Protein AF-A0A4V1A2U5-F1 (afdb_monomer)

Solvent-accessible surface area (backbone atoms only — not comparable to full-atom values): 10205 Å² total; per-residue (Å²): 101,11,48,38,92,87,78,68,50,70,38,82,26,90,92,40,77,77,30,42,81,26,77,57,66,66,60,53,52,53,51,52,51,52,50,49,51,51,51,45,55,65,70,66,59,69,78,63,78,64,74,76,70,76,83,83,65,93,71,78,51,75,64,53,51,60,63,21,49,61,32,27,54,52,8,27,56,53,4,24,59,39,7,49,36,68,67,50,29,36,70,52,23,20,54,50,26,39,56,46,44,60,70,71,43,90,66,35,91,38,48,89,71,82,37,60,44,56,51,36,8,17,52,30,2,26,54,27,8,54,60,23,22,46,50,38,21,46,43,63,48,44,47,11,34,75,70,46,42,52,50,49,53,50,33,46,74,72,74,41,66,46,24,68,59,50,66,55,48,77,68,41,95,50,40,71,59,33,58,75,66,69,50,44,70,81,76,78,111

pLDDT: mean 83.29, std 12.86, range [50.56, 96.75]

Radius of gyration: 24.71 Å; Cα contacts (8 Å, |Δi|>4): 234; chains: 1; bounding box: 61×55×60 Å

Organism: NCBI:txid367743

Sequence (189 aa):
MGIDVVTGVARFTYNQSVLYSGIEFLTVAVGLFALGEVFKTILEKDYKQEEISKINRIIPTKEEMKDSAAPIARGSILGFLLGVLPGAGATLSSFFAYSLEKKVNKKRDKLGKGYIAGVAAPESANNAASCGAMIPLLTLGIPGSGTTAILMGALIMYNVQPDPLLFRILQSKNAAADCISGNFRKKYI

Structure (mmCIF, N/CA/C/O backbone):
data_AF-A0A4V1A2U5-F1
#
_entry.id   AF-A0A4V1A2U5-F1
#
loop_
_atom_site.group_PDB
_atom_site.id
_atom_site.type_symbol
_atom_site.label_atom_id
_atom_site.label_alt_id
_atom_site.label_comp_id
_atom_site.label_asym_id
_atom_site.label_entity_id
_atom_site.label_seq_id
_atom_site.pdbx_PDB_ins_code
_atom_site.Cartn_x
_atom_site.Cartn_y
_atom_site.Cartn_z
_atom_site.occupancy
_atom_site.B_iso_or_equiv
_atom_site.auth_seq_id
_atom_site.auth_comp_id
_atom_site.auth_asym_id
_atom_site.auth_atom_id
_atom_site.pdbx_PDB_model_num
ATOM 1 N N . MET A 1 1 ? 26.442 17.194 -16.672 1.00 78.94 1 MET A N 1
ATOM 2 C CA . MET A 1 1 ? 27.728 16.645 -16.189 1.00 78.94 1 MET A CA 1
ATOM 3 C C . MET A 1 1 ? 27.825 15.214 -16.688 1.00 78.94 1 MET A C 1
ATOM 5 O O . MET A 1 1 ? 26.785 14.567 -16.710 1.00 78.94 1 MET A O 1
ATOM 9 N N . GLY A 1 2 ? 29.004 14.745 -17.091 1.00 84.94 2 GLY A N 1
ATOM 10 C CA . GLY A 1 2 ? 29.205 13.393 -17.626 1.00 84.94 2 GLY A CA 1
ATOM 11 C C . GLY A 1 2 ? 29.651 13.381 -19.085 1.00 84.94 2 GLY A C 1
ATOM 12 O O . GLY A 1 2 ? 29.973 14.428 -19.656 1.00 84.94 2 GLY A O 1
ATOM 13 N N . ILE A 1 3 ? 29.710 12.188 -19.670 1.00 85.19 3 ILE A N 1
ATOM 14 C CA . ILE A 1 3 ? 30.053 11.996 -21.081 1.00 85.19 3 ILE A CA 1
ATOM 15 C C . ILE A 1 3 ? 28.811 12.248 -21.939 1.00 85.19 3 ILE A C 1
ATOM 17 O O . ILE A 1 3 ? 27.758 11.650 -21.728 1.00 85.19 3 ILE A O 1
ATOM 21 N N . ASP A 1 4 ? 28.934 13.154 -22.906 1.00 82.00 4 ASP A N 1
ATOM 22 C CA . ASP A 1 4 ? 27.897 13.388 -23.905 1.00 82.00 4 ASP A CA 1
ATOM 23 C C . ASP A 1 4 ? 27.751 12.150 -24.808 1.00 82.00 4 ASP A C 1
ATOM 25 O O . ASP A 1 4 ? 28.715 11.715 -25.434 1.00 82.00 4 ASP A O 1
ATOM 29 N N . VAL A 1 5 ? 26.547 11.573 -24.867 1.00 79.44 5 VAL A N 1
ATOM 30 C CA . VAL A 1 5 ? 26.287 10.298 -25.564 1.00 79.44 5 VAL A CA 1
ATOM 31 C C . VAL A 1 5 ? 26.453 10.370 -27.085 1.00 79.44 5 VAL A C 1
ATOM 33 O O . VAL A 1 5 ? 26.597 9.333 -27.723 1.00 79.44 5 VAL A O 1
ATOM 36 N N . VAL A 1 6 ? 26.432 11.571 -27.674 1.00 83.12 6 VAL A N 1
ATOM 37 C CA . VAL A 1 6 ? 26.549 11.774 -29.127 1.00 83.12 6 VAL A CA 1
ATOM 38 C C . VAL A 1 6 ? 27.992 12.070 -29.517 1.00 83.12 6 VAL A C 1
ATOM 40 O O . VAL A 1 6 ? 28.501 11.549 -30.503 1.00 83.12 6 VAL A O 1
ATOM 43 N N . THR A 1 7 ? 28.655 12.927 -28.746 1.00 85.06 7 THR A N 1
ATOM 44 C CA . THR A 1 7 ? 29.980 13.463 -29.082 1.00 85.06 7 THR A CA 1
ATOM 45 C C . THR A 1 7 ? 31.120 12.788 -28.322 1.00 85.06 7 THR A C 1
ATOM 47 O O . THR A 1 7 ? 32.278 12.980 -28.679 1.00 85.06 7 THR A O 1
ATOM 50 N N . GLY A 1 8 ? 30.830 12.020 -27.267 1.00 83.69 8 GLY A N 1
ATOM 51 C CA . GLY A 1 8 ? 31.834 11.378 -26.410 1.00 83.69 8 GLY A CA 1
ATOM 52 C C . GLY A 1 8 ? 32.651 12.360 -25.561 1.00 83.69 8 GLY A C 1
ATOM 53 O O . GLY A 1 8 ? 33.565 11.954 -24.846 1.00 83.69 8 GLY A O 1
ATOM 54 N N . VAL A 1 9 ? 32.338 13.658 -25.620 1.00 86.81 9 VAL A N 1
ATOM 55 C CA . VAL A 1 9 ? 33.077 14.695 -24.899 1.00 86.81 9 VAL A CA 1
ATOM 56 C C . VAL A 1 9 ? 32.627 14.721 -23.441 1.00 86.81 9 VAL A C 1
ATOM 58 O O . VAL A 1 9 ? 31.441 14.866 -23.137 1.00 86.81 9 VAL A O 1
ATOM 61 N N . ALA A 1 10 ? 33.587 14.619 -22.524 1.00 85.00 10 ALA A N 1
ATOM 62 C CA . ALA A 1 10 ? 33.335 14.749 -21.097 1.00 85.00 10 ALA A CA 1
ATOM 63 C C . ALA A 1 10 ? 33.092 16.221 -20.722 1.00 85.00 10 ALA A C 1
ATOM 65 O O . ALA A 1 10 ? 33.943 17.082 -20.950 1.00 85.00 10 ALA A O 1
ATOM 66 N N . ARG A 1 11 ? 31.935 16.522 -20.123 1.00 85.75 11 ARG A N 1
ATOM 67 C CA . ARG A 1 11 ? 31.568 17.872 -19.666 1.00 85.75 11 ARG A CA 1
ATOM 68 C C . ARG A 1 11 ? 31.387 17.889 -18.153 1.00 85.75 11 ARG A C 1
ATOM 70 O O . ARG A 1 11 ? 30.608 17.103 -17.612 1.00 85.75 11 ARG A O 1
ATOM 77 N N . PHE A 1 12 ? 32.054 18.823 -17.473 1.00 84.69 12 PHE A N 1
ATO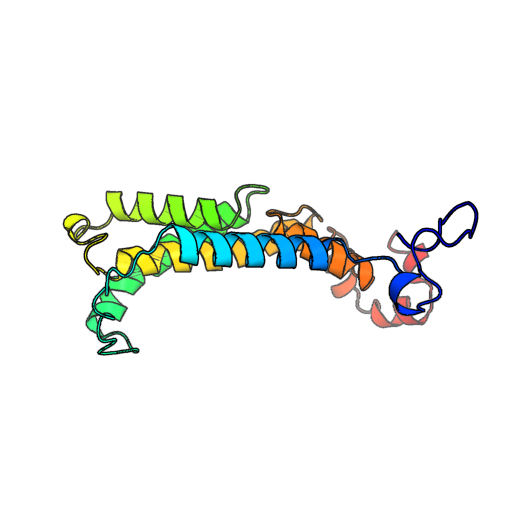M 78 C CA . PHE A 1 12 ? 31.983 18.994 -16.012 1.00 84.69 12 PHE A CA 1
ATOM 79 C C . PHE A 1 12 ? 32.395 17.741 -15.209 1.00 84.69 12 PHE A C 1
ATOM 81 O O . PHE A 1 12 ? 31.837 17.475 -14.149 1.00 84.69 12 PHE A O 1
ATOM 88 N N . THR A 1 13 ? 33.348 16.948 -15.719 1.00 83.94 13 THR A N 1
ATOM 89 C CA . THR A 1 13 ? 33.844 15.729 -15.047 1.00 83.94 13 THR A CA 1
ATOM 90 C C . THR A 1 13 ? 35.109 15.953 -14.220 1.00 83.94 13 THR A C 1
ATOM 92 O O . THR A 1 13 ? 35.488 15.068 -13.464 1.00 83.94 13 THR A O 1
ATOM 95 N N . TYR A 1 14 ? 35.766 17.114 -14.345 1.00 85.31 14 TYR A N 1
ATOM 96 C CA . TYR A 1 14 ? 36.948 17.513 -13.558 1.00 85.31 14 TYR A CA 1
ATOM 97 C C . TYR A 1 14 ? 38.037 16.426 -13.437 1.00 85.31 14 TYR A C 1
ATOM 99 O O . TYR A 1 14 ? 38.724 16.336 -12.423 1.00 85.31 14 TYR A O 1
ATOM 107 N N . ASN A 1 15 ? 38.179 15.587 -14.470 1.00 83.19 15 ASN A N 1
ATOM 108 C CA . ASN A 1 15 ? 39.082 14.430 -14.510 1.00 83.19 15 ASN A CA 1
ATOM 109 C C . ASN A 1 15 ? 38.858 13.381 -13.396 1.00 83.19 15 ASN A C 1
ATOM 111 O O . ASN A 1 15 ? 39.755 12.605 -13.079 1.00 83.19 15 ASN A O 1
ATOM 115 N N . GLN A 1 16 ? 37.666 13.351 -12.797 1.00 84.62 16 GLN A N 1
ATOM 116 C CA . GLN A 1 16 ? 37.257 12.347 -11.820 1.00 84.62 16 GLN A CA 1
ATOM 117 C C . GLN A 1 16 ? 36.416 11.272 -12.501 1.00 84.62 16 GLN A C 1
ATOM 119 O O . GLN A 1 16 ? 35.392 11.567 -13.123 1.00 84.62 16 GLN A O 1
ATOM 124 N N . SER A 1 17 ? 36.822 10.011 -12.339 1.00 83.00 17 SER A N 1
ATOM 125 C CA . SER A 1 17 ? 36.173 8.876 -12.999 1.00 83.00 17 SER A CA 1
ATOM 126 C C . SER A 1 17 ? 34.709 8.699 -12.595 1.00 83.00 17 SER A C 1
ATOM 128 O O . SER A 1 17 ? 33.875 8.353 -13.428 1.00 83.00 17 SER A O 1
ATOM 130 N N . VAL A 1 18 ? 34.377 9.029 -11.344 1.00 81.81 18 VAL A N 1
ATOM 131 C CA . VAL A 1 18 ? 33.013 8.940 -10.804 1.00 81.81 18 VAL A CA 1
ATOM 132 C C . VAL A 1 18 ? 32.033 9.904 -11.485 1.00 81.81 18 VAL A C 1
ATOM 134 O O . VAL A 1 18 ? 30.832 9.660 -11.491 1.00 81.81 18 VAL A O 1
ATOM 137 N N . LEU A 1 19 ? 32.531 10.993 -12.081 1.00 82.75 19 LEU A N 1
ATOM 138 C CA . LEU A 1 19 ? 31.698 12.016 -12.713 1.00 82.75 19 LEU A CA 1
ATOM 139 C C . LEU A 1 19 ? 31.424 11.730 -14.194 1.00 82.75 19 LEU A C 1
ATOM 141 O O . LEU A 1 19 ? 30.588 12.414 -14.783 1.00 82.75 19 LEU A O 1
ATOM 145 N N . TYR A 1 20 ? 32.080 10.733 -14.806 1.00 83.81 20 TYR A N 1
ATOM 146 C CA . TYR A 1 20 ? 31.837 10.369 -16.209 1.00 83.81 20 TYR A CA 1
ATOM 147 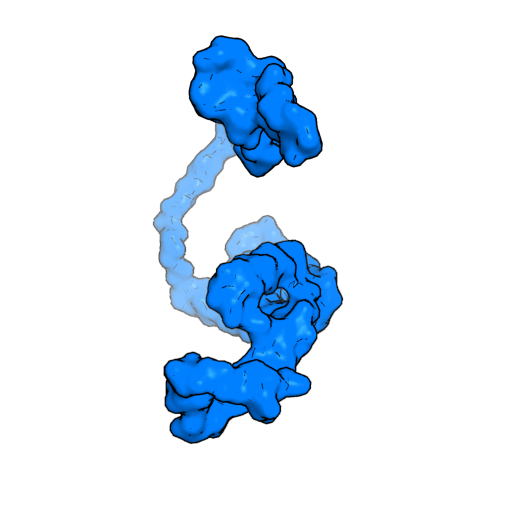C C . TYR A 1 20 ? 30.420 9.845 -16.443 1.00 83.81 20 TYR A C 1
ATOM 149 O O . TYR A 1 20 ? 29.806 10.203 -17.448 1.00 83.81 20 TYR A O 1
ATOM 157 N N . SER A 1 21 ? 29.882 9.077 -15.494 1.00 80.38 21 SER A N 1
ATOM 158 C CA . SER A 1 21 ? 28.508 8.558 -15.537 1.00 80.38 21 SER A CA 1
ATOM 159 C C . SER A 1 21 ? 27.446 9.622 -15.225 1.00 80.38 21 SER A C 1
ATOM 161 O O . SER A 1 21 ? 26.253 9.347 -15.319 1.00 80.38 21 SER A O 1
ATOM 163 N N . GLY A 1 22 ? 27.862 10.845 -14.872 1.00 83.00 22 GLY A N 1
ATOM 164 C CA . GLY A 1 22 ? 26.966 11.879 -14.367 1.00 83.00 22 GLY A CA 1
ATOM 165 C C . GLY A 1 22 ? 26.444 11.559 -12.964 1.00 83.00 22 GLY A C 1
ATOM 166 O O . GLY A 1 22 ? 26.887 10.617 -12.312 1.00 83.00 22 GLY A O 1
ATOM 167 N N . ILE A 1 23 ? 25.512 12.379 -12.480 1.00 84.19 23 ILE A N 1
ATOM 168 C CA . ILE A 1 23 ? 24.819 12.124 -11.214 1.00 84.19 23 ILE A CA 1
ATOM 169 C C . ILE A 1 23 ? 23.466 11.508 -11.554 1.00 84.19 23 ILE A C 1
ATOM 171 O O . ILE A 1 23 ? 22.717 12.078 -12.351 1.00 84.19 23 ILE A O 1
ATOM 175 N N . GLU A 1 24 ? 23.146 10.363 -10.954 1.00 83.88 24 GLU A N 1
ATOM 176 C CA . GLU A 1 24 ? 21.833 9.745 -11.117 1.00 83.88 24 GLU A CA 1
ATOM 177 C C . GLU A 1 24 ? 20.731 10.688 -10.631 1.00 83.88 24 GLU A C 1
ATOM 179 O O . GLU A 1 24 ? 20.788 11.224 -9.520 1.00 83.88 24 GLU A O 1
ATOM 184 N N . PHE A 1 25 ? 19.696 10.858 -11.455 1.00 83.25 25 PHE A N 1
ATOM 185 C CA . PHE A 1 25 ? 18.549 11.702 -11.125 1.00 83.25 25 PHE A CA 1
ATOM 186 C C . PHE A 1 25 ? 17.921 11.318 -9.779 1.00 83.25 25 PHE A C 1
ATOM 188 O O . PHE A 1 25 ? 17.589 12.199 -8.991 1.00 83.25 25 PHE A O 1
ATOM 195 N N . LEU A 1 26 ? 17.823 10.014 -9.488 1.00 87.31 26 LEU A N 1
ATOM 196 C CA . LEU A 1 26 ? 17.302 9.504 -8.220 1.00 87.31 26 LEU A CA 1
ATOM 197 C C . LEU A 1 26 ? 18.106 10.028 -7.024 1.00 87.31 26 LEU A C 1
ATOM 199 O O . LEU A 1 26 ? 17.522 10.517 -6.062 1.00 87.31 26 LEU A O 1
ATOM 203 N N . THR A 1 27 ? 19.435 9.986 -7.110 1.00 88.19 27 THR A N 1
ATOM 204 C CA . THR A 1 27 ? 20.341 10.467 -6.058 1.00 88.19 27 THR A CA 1
ATOM 205 C C . THR A 1 27 ? 20.156 11.960 -5.801 1.00 88.19 27 THR A C 1
ATOM 207 O O . THR A 1 27 ? 20.064 12.381 -4.648 1.00 88.19 27 THR A O 1
ATOM 210 N N . VAL A 1 28 ? 20.024 12.766 -6.860 1.00 91.31 28 VAL A N 1
ATOM 211 C CA . VAL A 1 28 ? 19.749 14.208 -6.727 1.00 91.31 28 VAL A CA 1
ATOM 212 C C . VAL A 1 28 ? 18.363 14.455 -6.134 1.00 91.31 28 VAL A C 1
ATOM 214 O O . VAL A 1 28 ? 18.228 15.274 -5.230 1.00 91.31 28 VAL A O 1
ATOM 217 N N . ALA A 1 29 ? 17.337 13.746 -6.610 1.00 91.44 29 ALA A N 1
ATOM 218 C CA . ALA A 1 29 ? 15.960 13.921 -6.158 1.00 91.44 29 ALA A CA 1
ATOM 219 C C . ALA A 1 29 ? 15.791 13.553 -4.675 1.00 91.44 29 ALA A C 1
ATOM 221 O O . ALA A 1 29 ? 15.219 14.330 -3.911 1.00 91.44 29 ALA A O 1
ATOM 222 N N . VAL A 1 30 ? 16.338 12.408 -4.252 1.00 93.31 30 VAL A N 1
ATOM 223 C CA . VAL A 1 30 ? 16.317 11.966 -2.848 1.00 93.31 30 VAL A CA 1
ATOM 224 C C . VAL A 1 30 ? 17.129 12.918 -1.972 1.00 93.31 30 VAL A C 1
ATOM 226 O O . VAL A 1 30 ? 16.656 13.309 -0.908 1.00 93.31 30 VAL A O 1
ATOM 229 N N . GLY A 1 31 ? 18.312 13.347 -2.428 1.00 94.88 31 GLY A N 1
ATOM 230 C CA . GLY A 1 31 ? 19.145 14.306 -1.701 1.00 94.88 31 GLY A CA 1
ATOM 231 C C . GLY A 1 31 ? 18.460 15.660 -1.511 1.00 94.88 31 GLY A C 1
ATOM 232 O O . GLY A 1 31 ? 18.472 16.208 -0.412 1.00 94.88 31 GLY A O 1
ATOM 233 N N . LEU A 1 32 ? 17.807 16.180 -2.552 1.00 95.31 32 LEU A N 1
ATOM 234 C CA . LEU A 1 32 ? 17.095 17.454 -2.485 1.00 95.31 32 LEU A CA 1
ATOM 235 C C . LEU A 1 32 ? 15.861 17.375 -1.577 1.00 95.31 32 LEU A C 1
ATOM 237 O O . LEU A 1 32 ? 15.627 18.295 -0.797 1.00 95.31 32 LEU A O 1
ATOM 241 N N . PHE A 1 33 ? 15.104 16.274 -1.634 1.00 93.69 33 PHE A N 1
ATOM 242 C CA . PHE A 1 33 ? 13.982 16.040 -0.723 1.00 93.69 33 PHE A CA 1
ATOM 243 C C . PHE A 1 33 ? 14.449 15.944 0.735 1.00 93.69 33 PHE A C 1
ATOM 245 O O . PHE A 1 33 ? 13.886 16.606 1.603 1.00 93.69 33 PHE A O 1
ATOM 252 N N . ALA A 1 34 ? 15.520 15.186 0.998 1.00 94.19 34 ALA A N 1
ATOM 253 C CA . ALA A 1 34 ? 16.094 15.047 2.334 1.00 94.19 34 ALA A CA 1
ATOM 254 C C . ALA A 1 34 ? 16.586 16.391 2.891 1.00 94.19 34 ALA A C 1
ATOM 256 O O . ALA A 1 34 ? 16.293 16.724 4.037 1.00 94.19 34 ALA A O 1
ATOM 257 N N . LEU A 1 35 ? 17.287 17.192 2.081 1.00 95.00 35 LEU A N 1
ATOM 258 C CA . LEU A 1 35 ? 17.703 18.543 2.468 1.00 95.00 35 LEU A CA 1
ATOM 259 C C . LEU A 1 35 ? 16.501 19.453 2.736 1.00 95.00 35 LEU A C 1
ATOM 261 O O . LEU A 1 35 ? 16.512 20.198 3.713 1.00 95.00 35 LEU A O 1
ATOM 265 N N . GLY A 1 36 ? 15.459 19.369 1.905 1.00 93.00 36 GLY A N 1
ATOM 266 C CA . GLY A 1 36 ? 14.206 20.089 2.110 1.00 93.00 36 GLY A CA 1
ATOM 267 C C . GLY A 1 36 ? 13.565 19.760 3.457 1.00 93.00 36 GLY A C 1
ATOM 268 O O . GLY A 1 36 ? 13.230 20.676 4.203 1.00 93.00 36 GLY A O 1
ATOM 269 N N . GLU A 1 37 ? 13.466 18.477 3.806 1.00 87.19 37 GLU A N 1
ATOM 270 C CA . GLU A 1 37 ? 12.881 18.038 5.077 1.00 87.19 37 GLU A CA 1
ATOM 271 C C . GLU A 1 37 ? 13.747 18.437 6.280 1.00 87.19 37 GLU A C 1
ATOM 273 O O . GLU A 1 37 ? 13.219 18.867 7.303 1.00 87.19 37 GLU A O 1
ATOM 278 N N . VAL A 1 38 ? 15.078 18.374 6.158 1.00 89.62 38 VAL A N 1
ATOM 279 C CA . VAL A 1 38 ? 16.003 18.840 7.205 1.00 89.62 38 VAL A CA 1
ATOM 280 C C . VAL A 1 38 ? 15.848 20.341 7.433 1.00 89.62 38 VAL A C 1
ATOM 282 O O . VAL A 1 38 ? 15.687 20.774 8.573 1.00 89.62 38 VAL A O 1
ATOM 285 N N . PHE A 1 39 ? 15.858 21.147 6.369 1.00 92.25 39 PHE A N 1
ATOM 286 C CA . PHE A 1 39 ? 15.675 22.590 6.501 1.00 92.25 39 PHE A CA 1
ATOM 287 C C . PHE A 1 39 ? 14.298 22.930 7.048 1.00 92.25 39 PHE A C 1
ATOM 289 O O . PHE A 1 39 ? 14.210 23.745 7.962 1.00 92.25 39 PHE A O 1
ATOM 296 N N . LYS A 1 40 ? 13.247 22.267 6.563 1.00 87.94 40 LYS A N 1
ATOM 297 C CA . LYS A 1 40 ? 11.890 22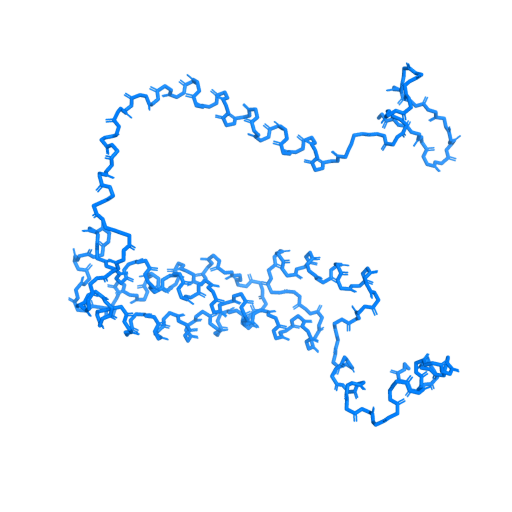.400 7.091 1.00 87.94 40 LYS A CA 1
ATOM 298 C C . LYS A 1 40 ? 11.838 22.069 8.582 1.00 87.94 40 LYS A C 1
ATOM 300 O O . LYS A 1 40 ? 11.340 22.877 9.350 1.00 87.94 40 LYS A O 1
ATOM 305 N N . THR A 1 41 ? 12.441 20.963 9.010 1.00 83.62 41 THR A N 1
ATOM 306 C CA . THR A 1 41 ? 12.506 20.558 10.424 1.00 83.62 41 THR A CA 1
ATOM 307 C C . THR A 1 41 ? 13.214 21.608 11.289 1.00 83.62 41 THR A C 1
ATOM 309 O O . THR A 1 41 ? 12.772 21.912 12.396 1.00 83.62 41 THR A O 1
ATOM 312 N N . ILE A 1 42 ? 14.303 22.201 10.786 1.00 86.06 42 ILE A N 1
ATOM 313 C CA . ILE A 1 42 ? 15.051 23.252 11.493 1.00 86.06 42 ILE A CA 1
ATOM 314 C C . ILE A 1 42 ? 14.247 24.562 11.564 1.00 86.06 42 ILE A C 1
ATOM 316 O O . ILE A 1 42 ? 14.242 25.222 12.605 1.00 86.06 42 ILE A O 1
ATOM 320 N N . LEU A 1 43 ? 13.590 24.944 10.464 1.00 85.25 43 LEU A N 1
ATOM 321 C CA . LEU A 1 43 ? 12.832 26.192 10.319 1.00 85.25 43 LEU A CA 1
ATOM 322 C C . LEU A 1 43 ? 11.498 26.164 11.064 1.00 85.25 43 LEU A C 1
ATOM 324 O O . LEU A 1 43 ? 11.154 27.142 11.722 1.00 85.25 43 LEU A O 1
ATOM 328 N N . GLU A 1 44 ? 10.759 25.059 10.976 1.00 80.25 44 GLU A N 1
ATOM 329 C CA . GLU A 1 44 ? 9.445 24.916 11.607 1.00 80.25 44 GLU A CA 1
ATOM 330 C C . GLU A 1 44 ? 9.548 24.735 13.119 1.00 80.25 44 GLU A C 1
ATOM 332 O O . GLU A 1 44 ? 8.562 24.973 13.806 1.00 80.25 44 GLU A O 1
ATOM 337 N N . LYS A 1 45 ? 10.739 24.407 13.651 1.00 62.22 45 LYS A N 1
ATOM 338 C CA . LYS A 1 45 ? 11.061 24.401 15.087 1.00 62.22 45 LYS A CA 1
ATOM 339 C C . LYS A 1 45 ? 9.908 23.861 15.944 1.00 62.22 45 LYS A C 1
ATOM 341 O O . LYS A 1 45 ? 9.637 24.386 17.023 1.00 62.22 45 LYS A O 1
ATOM 346 N N . ASP A 1 46 ? 9.250 22.798 15.485 1.00 58.09 46 ASP A N 1
ATOM 347 C CA . ASP A 1 46 ? 8.202 22.110 16.231 1.00 58.09 46 ASP A CA 1
ATOM 348 C C . ASP A 1 46 ? 8.889 21.218 17.281 1.00 58.09 4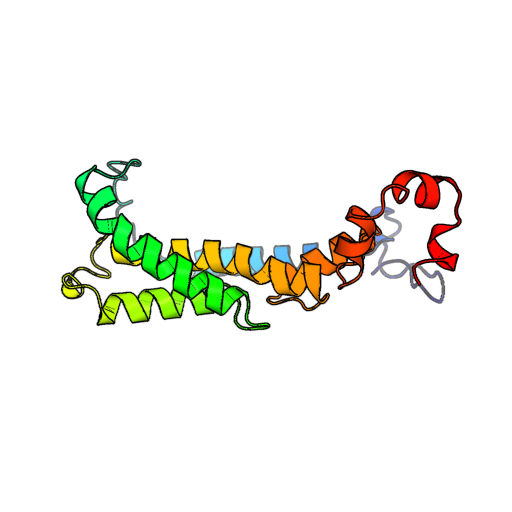6 ASP A C 1
ATOM 350 O O . ASP A 1 46 ? 8.756 20.003 17.323 1.00 58.09 46 ASP A O 1
ATOM 354 N N . TYR A 1 47 ? 9.611 21.854 18.211 1.00 56.09 47 TYR A N 1
ATOM 355 C CA . TYR A 1 47 ? 9.769 21.339 19.569 1.00 56.09 47 TYR A CA 1
ATOM 356 C C . TYR A 1 47 ? 8.433 21.500 20.308 1.00 56.09 47 TYR A C 1
ATOM 358 O O . TYR A 1 47 ? 8.377 21.942 21.456 1.00 56.09 47 TYR A O 1
ATOM 366 N N . LYS A 1 48 ? 7.321 21.096 19.688 1.00 56.31 48 LYS A N 1
ATOM 367 C CA . LYS A 1 48 ? 6.324 20.421 20.490 1.00 56.31 48 LYS A CA 1
ATOM 368 C C . LYS A 1 48 ? 7.020 19.142 20.882 1.00 56.31 48 LYS A C 1
ATOM 370 O O . LYS A 1 48 ? 7.211 18.236 20.080 1.00 56.31 48 LYS A O 1
ATOM 375 N N . GLN A 1 49 ? 7.470 19.121 22.126 1.00 54.72 49 GLN A N 1
ATOM 376 C CA . GLN A 1 49 ? 7.646 17.893 22.863 1.00 54.72 49 GLN A CA 1
ATOM 377 C C . GLN A 1 49 ? 6.261 17.234 22.881 1.00 54.72 49 GLN A C 1
ATOM 379 O O . GLN A 1 49 ? 5.532 17.323 23.862 1.00 54.72 49 GLN A O 1
ATOM 384 N N . GLU A 1 50 ? 5.832 16.687 21.738 1.00 58.81 50 GLU A N 1
ATOM 385 C CA . GLU A 1 50 ? 4.734 15.752 21.700 1.00 58.81 50 GLU A CA 1
ATOM 386 C C . GLU A 1 50 ? 5.178 14.686 22.681 1.00 58.81 50 GLU A C 1
ATOM 388 O O . GLU A 1 50 ? 6.261 14.109 22.533 1.00 58.81 50 GLU A O 1
ATOM 393 N N . GLU A 1 51 ? 4.421 14.539 23.769 1.00 60.41 51 GLU A N 1
ATOM 394 C CA . GLU A 1 51 ? 4.632 13.437 24.683 1.00 60.41 51 GLU A CA 1
ATOM 395 C C . GLU A 1 51 ? 4.710 12.201 23.804 1.00 60.41 51 GLU A C 1
ATOM 397 O O . GLU A 1 51 ? 3.720 11.839 23.162 1.00 60.41 51 GLU A O 1
ATOM 402 N N . ILE A 1 52 ? 5.910 11.615 23.707 1.00 60.06 52 ILE A N 1
ATOM 403 C CA . ILE A 1 52 ? 6.117 10.371 22.984 1.00 60.06 52 ILE A CA 1
ATOM 404 C C . ILE A 1 52 ? 5.104 9.438 23.612 1.00 60.06 52 ILE A C 1
ATOM 406 O O . ILE A 1 52 ? 5.249 9.051 24.776 1.00 60.06 52 ILE A O 1
ATOM 410 N N . SER A 1 53 ? 4.025 9.185 22.873 1.00 63.34 53 SER A N 1
ATOM 411 C CA . SER A 1 53 ? 2.891 8.443 23.384 1.00 63.34 53 SER A CA 1
ATOM 412 C C . SER A 1 53 ? 3.470 7.113 23.804 1.00 63.34 53 SER A C 1
ATOM 414 O O . SER A 1 53 ? 3.983 6.385 22.953 1.00 63.34 53 SER A O 1
ATOM 416 N N . LYS A 1 54 ? 3.511 6.842 25.117 1.00 65.88 54 LYS A N 1
ATOM 417 C CA . LYS A 1 54 ? 4.126 5.617 25.624 1.00 65.88 54 LYS A CA 1
ATOM 418 C C . LYS A 1 54 ? 3.454 4.464 24.898 1.00 65.88 54 LYS A C 1
ATOM 420 O O . LYS A 1 54 ? 2.267 4.207 25.103 1.00 65.88 54 LYS A O 1
ATOM 425 N N . ILE A 1 55 ? 4.210 3.797 24.028 1.00 66.44 55 ILE A N 1
ATOM 426 C CA . ILE A 1 55 ? 3.747 2.618 23.309 1.00 66.44 55 ILE A CA 1
ATOM 427 C C . ILE A 1 55 ? 3.668 1.516 24.358 1.00 66.44 55 ILE A C 1
ATOM 429 O O . ILE A 1 55 ? 4.622 0.792 24.616 1.00 66.44 55 ILE A O 1
ATOM 433 N N . ASN A 1 56 ? 2.527 1.456 25.039 1.00 70.38 56 ASN A N 1
ATOM 434 C CA . ASN A 1 56 ? 2.329 0.566 26.173 1.00 70.38 56 ASN A CA 1
ATOM 435 C C . ASN A 1 56 ? 2.193 -0.892 25.716 1.00 70.38 56 ASN A C 1
ATOM 437 O O . ASN A 1 56 ? 2.400 -1.814 26.502 1.00 70.38 56 ASN A O 1
ATOM 441 N N . ARG A 1 57 ? 1.795 -1.114 24.454 1.00 76.56 57 ARG A N 1
ATOM 442 C CA 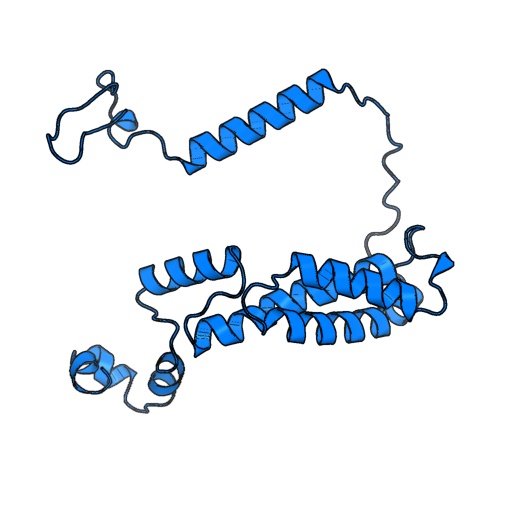. ARG A 1 57 ? 1.538 -2.453 23.929 1.00 76.56 57 ARG A CA 1
ATOM 443 C C . ARG A 1 57 ? 1.623 -2.499 22.406 1.00 76.56 57 ARG A C 1
ATOM 445 O O . ARG A 1 57 ? 0.944 -1.741 21.725 1.00 76.56 57 ARG A O 1
ATOM 452 N N . ILE A 1 58 ? 2.431 -3.426 21.898 1.00 78.94 58 ILE A N 1
ATOM 453 C CA . ILE A 1 58 ? 2.629 -3.663 20.457 1.00 78.94 58 ILE A CA 1
ATOM 454 C C . ILE A 1 58 ? 1.567 -4.632 19.910 1.00 78.94 58 ILE A C 1
ATOM 456 O O . ILE A 1 58 ? 1.185 -4.557 18.747 1.00 78.94 58 ILE A O 1
ATOM 460 N N . ILE A 1 59 ? 1.067 -5.538 20.757 1.00 85.56 59 ILE A N 1
ATOM 461 C CA . ILE A 1 59 ? 0.135 -6.596 20.356 1.00 85.56 59 ILE A CA 1
ATOM 462 C C . ILE A 1 59 ? -1.305 -6.194 20.722 1.00 85.56 59 ILE A C 1
ATOM 464 O O . ILE A 1 59 ? -1.550 -5.836 21.881 1.00 85.56 59 ILE A O 1
ATOM 468 N N . PRO A 1 60 ? -2.271 -6.283 19.789 1.00 83.69 60 PRO A N 1
ATOM 469 C CA . PRO A 1 60 ? -3.677 -6.001 20.072 1.00 83.69 60 PRO A CA 1
ATOM 470 C C . PRO A 1 60 ? -4.289 -6.995 21.077 1.00 83.69 60 PRO A C 1
ATOM 472 O O . PRO A 1 60 ? -3.845 -8.129 21.244 1.00 83.69 60 PRO A O 1
ATOM 475 N N . THR A 1 61 ? -5.330 -6.566 21.795 1.00 89.81 61 THR A N 1
ATOM 476 C CA . THR A 1 61 ? -6.146 -7.437 22.656 1.00 89.81 61 THR A CA 1
ATOM 477 C C . THR A 1 61 ? -6.995 -8.368 21.793 1.00 89.81 61 THR A C 1
ATOM 479 O O . THR A 1 61 ? -7.301 -8.078 20.638 1.00 89.81 61 THR A O 1
ATOM 482 N N . LYS A 1 62 ? -7.477 -9.461 22.395 1.00 88.88 62 LYS A N 1
ATOM 483 C CA . LYS A 1 62 ? -8.494 -10.323 21.775 1.00 88.88 62 LYS A CA 1
ATOM 484 C C . LYS A 1 62 ? -9.770 -9.555 21.403 1.00 88.88 62 LYS A C 1
ATOM 486 O O . LYS A 1 62 ? -10.390 -9.868 20.391 1.00 88.88 62 LYS A O 1
ATOM 491 N N . GLU A 1 63 ? -10.158 -8.560 22.202 1.00 87.81 63 GLU A N 1
ATOM 492 C CA . GLU A 1 63 ? -11.320 -7.716 21.910 1.00 87.81 63 GLU A CA 1
ATOM 493 C C . GLU A 1 63 ? -11.064 -6.820 20.694 1.00 87.81 63 GLU A C 1
ATOM 495 O O . GLU A 1 63 ? -11.879 -6.802 19.777 1.00 87.81 63 GLU A O 1
ATOM 500 N N . GLU A 1 64 ? -9.898 -6.174 20.617 1.00 87.38 64 GLU A N 1
ATOM 501 C CA . GLU A 1 64 ? -9.489 -5.383 19.451 1.00 87.38 64 GLU A CA 1
ATOM 502 C C . GLU A 1 64 ? -9.377 -6.235 18.185 1.00 87.38 64 GLU A C 1
ATOM 504 O O . GLU A 1 64 ? -9.822 -5.794 17.129 1.00 87.38 64 GLU A O 1
ATOM 509 N N . MET A 1 65 ? -8.860 -7.466 18.272 1.00 89.62 65 MET A N 1
ATOM 510 C CA . MET A 1 65 ? -8.850 -8.417 17.149 1.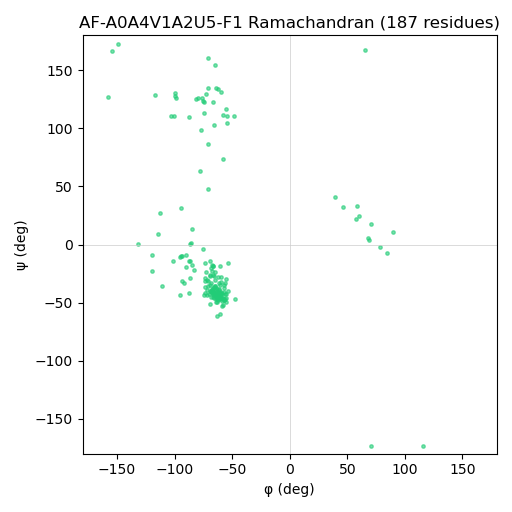00 89.62 65 MET A CA 1
ATOM 511 C C . MET A 1 65 ? -10.269 -8.741 16.666 1.00 89.62 65 MET A C 1
ATOM 513 O O . MET A 1 65 ? -10.538 -8.747 15.465 1.00 89.62 65 MET A O 1
ATOM 517 N N . LYS A 1 66 ? -11.207 -8.977 17.589 1.00 89.56 66 LYS A N 1
ATOM 518 C CA . LYS A 1 66 ? -12.608 -9.242 17.237 1.00 89.56 66 LYS A CA 1
ATOM 519 C C . LYS A 1 66 ? -13.280 -8.013 16.621 1.00 89.56 66 LYS A C 1
ATOM 521 O O . LYS A 1 66 ? -13.993 -8.139 15.628 1.00 89.56 66 LYS A O 1
ATOM 526 N N . ASP A 1 67 ? -13.028 -6.834 17.183 1.00 88.31 67 ASP A N 1
ATOM 527 C CA . ASP A 1 67 ? -13.551 -5.560 16.688 1.00 88.31 67 ASP A CA 1
ATOM 528 C C . ASP A 1 67 ? -12.967 -5.182 15.314 1.00 88.31 67 ASP A C 1
ATOM 530 O O . ASP A 1 67 ? -13.626 -4.477 14.549 1.00 88.31 67 ASP A O 1
ATOM 534 N N . SER A 1 68 ? -11.763 -5.659 14.977 1.00 92.94 68 SER A N 1
ATOM 535 C CA . SER A 1 68 ? -11.095 -5.395 13.695 1.00 92.94 68 SER A CA 1
ATOM 536 C C . SER A 1 68 ? -11.400 -6.420 12.600 1.00 92.94 68 SER A C 1
ATOM 538 O O . SER A 1 68 ? -11.308 -6.067 11.428 1.00 92.94 68 SER A O 1
ATOM 540 N N . ALA A 1 69 ? -11.870 -7.628 12.923 1.00 93.88 69 ALA A N 1
ATOM 541 C CA . ALA A 1 69 ? -12.165 -8.666 11.929 1.00 93.88 69 ALA A CA 1
ATOM 542 C C . ALA A 1 69 ? -13.151 -8.219 10.829 1.00 93.88 69 ALA A C 1
ATOM 544 O O . ALA A 1 69 ? -12.914 -8.432 9.640 1.00 93.88 69 ALA A O 1
ATOM 545 N N . ALA A 1 70 ? -14.253 -7.562 11.205 1.00 93.38 70 ALA A N 1
ATOM 546 C CA . ALA A 1 70 ? -15.241 -7.091 10.234 1.00 93.38 70 ALA A CA 1
ATOM 547 C C . ALA A 1 70 ? -14.747 -5.886 9.394 1.00 93.38 70 ALA A C 1
ATOM 549 O O . ALA A 1 70 ? -14.951 -5.906 8.178 1.00 93.38 70 ALA A O 1
ATOM 550 N N . PRO A 1 71 ? -14.089 -4.861 9.980 1.00 94.75 71 PRO A N 1
ATOM 551 C CA . PRO A 1 71 ? -13.391 -3.821 9.218 1.00 94.75 71 PRO A CA 1
ATOM 552 C C . PRO A 1 71 ? -12.340 -4.370 8.246 1.00 94.75 71 PRO A C 1
ATOM 554 O O . PRO A 1 71 ? -12.297 -3.921 7.104 1.00 94.75 71 PRO A O 1
ATOM 557 N N . ILE A 1 72 ? -11.542 -5.361 8.664 1.00 96.31 72 ILE A N 1
ATOM 558 C CA . ILE A 1 72 ? -10.544 -6.027 7.812 1.00 96.31 72 ILE A CA 1
ATOM 559 C C . ILE A 1 72 ? -11.235 -6.652 6.602 1.00 96.31 72 ILE A C 1
ATOM 561 O O . ILE A 1 72 ? -10.885 -6.331 5.474 1.00 96.31 72 ILE A O 1
ATOM 565 N N . ALA A 1 73 ? -12.271 -7.471 6.816 1.00 96.12 73 ALA A N 1
ATOM 566 C CA . ALA A 1 73 ? -12.983 -8.1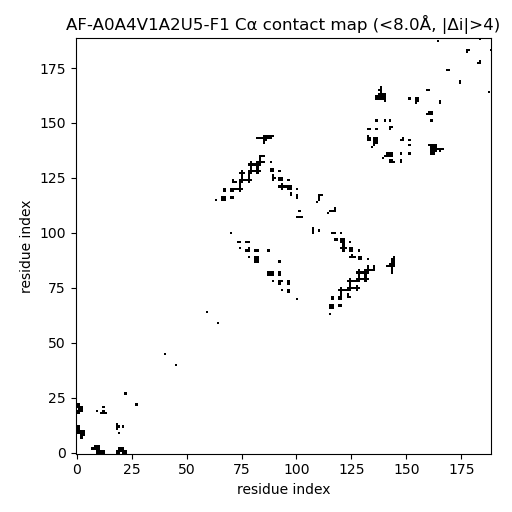28 5.721 1.00 96.12 73 ALA A CA 1
ATOM 567 C C . ALA A 1 73 ? -13.589 -7.122 4.725 1.00 96.12 73 ALA A C 1
ATOM 569 O O . ALA A 1 73 ? -13.418 -7.266 3.514 1.00 96.12 73 ALA A O 1
ATOM 570 N N . ARG A 1 74 ? -14.260 -6.071 5.221 1.00 94.31 74 ARG A N 1
ATOM 571 C CA . ARG A 1 74 ? -14.819 -5.006 4.369 1.00 94.31 74 ARG A CA 1
ATOM 572 C C . ARG A 1 74 ? -13.730 -4.258 3.604 1.00 94.31 74 ARG A C 1
ATOM 574 O O . ARG A 1 74 ? -13.879 -4.043 2.403 1.00 94.31 74 ARG A O 1
ATOM 581 N N . GLY A 1 75 ? -12.657 -3.876 4.297 1.00 96.00 75 GLY A N 1
ATOM 582 C CA . GLY A 1 75 ? -11.512 -3.177 3.724 1.00 96.00 75 GLY A CA 1
ATOM 583 C C . GLY A 1 75 ? -10.836 -4.006 2.641 1.00 96.00 75 GLY A C 1
ATOM 584 O O . GLY A 1 75 ? -10.627 -3.506 1.544 1.00 96.00 75 GLY A O 1
ATOM 585 N N . SER A 1 76 ? -10.585 -5.291 2.893 1.00 96.75 76 SER A N 1
ATOM 586 C CA . SER A 1 76 ? -9.974 -6.194 1.919 1.00 96.75 76 SER A CA 1
ATOM 587 C C . SER A 1 76 ? -10.825 -6.377 0.666 1.00 96.75 76 SER A C 1
ATOM 589 O O . SER A 1 76 ? -10.290 -6.299 -0.435 1.00 96.75 76 SER A O 1
ATOM 591 N N . ILE A 1 77 ? -12.142 -6.575 0.799 1.00 95.88 77 ILE A N 1
ATOM 592 C CA . ILE A 1 77 ? -13.030 -6.720 -0.368 1.00 95.88 77 ILE A CA 1
ATOM 593 C C . ILE A 1 77 ? -13.051 -5.426 -1.185 1.00 95.88 77 ILE A C 1
ATOM 595 O O . ILE A 1 77 ? -12.851 -5.455 -2.398 1.00 95.88 77 ILE A O 1
ATOM 599 N N . LEU A 1 78 ? -13.265 -4.286 -0.521 1.00 95.50 78 LEU A N 1
ATOM 600 C CA . LEU A 1 78 ? -13.295 -2.985 -1.184 1.00 95.50 78 LEU A CA 1
ATOM 601 C C . LEU A 1 78 ? -11.961 -2.687 -1.873 1.00 95.50 78 LEU A C 1
ATOM 603 O O . LEU A 1 78 ? -11.938 -2.280 -3.032 1.00 95.50 78 LEU A O 1
ATOM 607 N N . GLY A 1 79 ? -10.857 -2.918 -1.165 1.00 95.00 79 GLY A N 1
ATOM 608 C CA . GLY A 1 79 ? -9.523 -2.654 -1.667 1.00 95.00 79 GLY A CA 1
ATOM 609 C C . GLY A 1 79 ? -9.147 -3.553 -2.827 1.00 95.00 79 GLY A C 1
ATOM 610 O O . GLY A 1 79 ? -8.615 -3.056 -3.809 1.00 95.00 79 GLY A O 1
ATOM 611 N N . PHE A 1 80 ? -9.500 -4.836 -2.784 1.00 94.94 80 PHE A N 1
ATOM 612 C CA . PHE A 1 80 ? -9.301 -5.738 -3.914 1.00 94.94 80 PHE A CA 1
ATOM 613 C C . PHE A 1 80 ? -10.033 -5.250 -5.170 1.00 94.94 80 PHE A C 1
ATOM 615 O O . PHE A 1 80 ? -9.418 -5.139 -6.227 1.00 94.94 80 PHE A O 1
ATOM 622 N N . LEU A 1 81 ? -11.319 -4.894 -5.053 1.00 93.75 81 LEU A N 1
ATOM 623 C CA . LEU A 1 81 ? -12.109 -4.397 -6.186 1.00 93.75 81 LEU A CA 1
ATOM 624 C C . LEU A 1 81 ? -11.530 -3.105 -6.769 1.00 93.75 81 LEU A C 1
ATOM 626 O O . LEU A 1 81 ? -11.423 -2.975 -7.984 1.00 93.75 81 LEU A O 1
ATOM 630 N N . LEU A 1 82 ? -11.120 -2.170 -5.909 1.00 92.81 82 LEU A N 1
ATOM 631 C CA . LEU A 1 82 ? -10.467 -0.935 -6.341 1.00 92.81 82 LEU A CA 1
ATOM 632 C C . LEU A 1 82 ? -9.072 -1.189 -6.924 1.00 92.81 82 LEU A C 1
ATOM 634 O O . LEU A 1 82 ? -8.677 -0.497 -7.850 1.00 92.81 82 LEU A O 1
ATOM 638 N N . GLY A 1 83 ? -8.340 -2.186 -6.428 1.00 90.81 83 GLY A N 1
ATOM 639 C CA . GLY A 1 83 ? -7.018 -2.556 -6.933 1.00 90.81 83 GLY A CA 1
ATOM 640 C C . GLY A 1 83 ? -7.053 -3.176 -8.326 1.00 90.81 83 GLY A C 1
ATOM 641 O O . GLY A 1 83 ? -6.153 -2.933 -9.122 1.00 90.81 83 GLY A O 1
ATOM 642 N N . VAL A 1 84 ? -8.102 -3.939 -8.645 1.00 91.38 84 VAL A N 1
ATOM 643 C CA . VAL A 1 84 ? -8.312 -4.483 -9.998 1.00 91.38 84 VAL A CA 1
ATOM 644 C C . VAL A 1 84 ? -8.572 -3.365 -11.016 1.00 91.38 84 VAL A C 1
ATOM 646 O O . VAL A 1 84 ? -8.267 -3.530 -12.197 1.00 91.38 84 VAL A O 1
ATOM 649 N N . LEU A 1 85 ? -9.107 -2.220 -10.579 1.00 91.25 85 LEU A N 1
ATOM 650 C CA . LEU A 1 85 ? -9.337 -1.075 -11.453 1.00 91.25 85 LEU A CA 1
ATOM 651 C C . LEU A 1 85 ? -8.013 -0.357 -11.773 1.00 91.25 85 LEU A C 1
ATOM 653 O O . LEU A 1 85 ? -7.326 0.115 -10.860 1.00 91.25 85 LEU A O 1
ATOM 657 N N . PRO A 1 86 ? -7.661 -0.199 -13.062 1.00 84.81 86 PRO A N 1
ATOM 658 C CA . PRO A 1 86 ? -6.463 0.532 -13.440 1.00 84.81 86 PRO A CA 1
ATOM 659 C C . PRO A 1 86 ? -6.546 1.997 -12.999 1.00 84.81 86 PRO A C 1
ATOM 661 O O . PRO A 1 86 ? -7.556 2.663 -13.217 1.00 84.81 86 PRO A O 1
ATOM 664 N N . GLY A 1 87 ? -5.477 2.515 -12.398 1.00 80.81 87 GLY A N 1
ATOM 665 C CA . GLY A 1 87 ? -5.343 3.931 -12.050 1.00 80.81 87 GLY A CA 1
ATOM 666 C C . GLY A 1 87 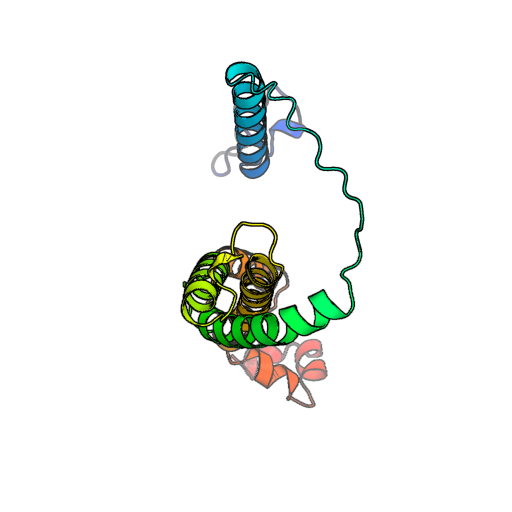? -5.975 4.355 -10.721 1.00 80.81 87 GLY A C 1
ATOM 667 O O . GLY A 1 87 ? -5.736 5.482 -10.294 1.00 80.81 87 GLY A O 1
ATOM 668 N N . ALA A 1 88 ? -6.731 3.491 -10.032 1.00 81.94 88 ALA A N 1
ATOM 669 C CA . ALA A 1 88 ? -7.318 3.831 -8.731 1.00 81.94 88 ALA A CA 1
ATOM 670 C C . ALA A 1 88 ? -6.264 3.859 -7.605 1.00 81.94 88 ALA A C 1
ATOM 672 O O . ALA A 1 88 ? -6.302 4.729 -6.738 1.00 81.94 88 ALA A O 1
ATOM 673 N N . GLY A 1 89 ? -5.282 2.954 -7.648 1.00 81.81 89 GLY A N 1
ATOM 674 C CA . GLY A 1 89 ? -4.162 2.913 -6.706 1.00 81.81 89 GLY A CA 1
ATOM 675 C C . GLY A 1 89 ? -4.538 2.592 -5.248 1.00 81.81 89 GLY A C 1
ATOM 676 O O . GLY A 1 89 ? -5.696 2.614 -4.828 1.00 81.81 89 GLY A O 1
ATOM 677 N N . ALA A 1 90 ? -3.520 2.287 -4.441 1.00 87.69 90 ALA A N 1
ATOM 678 C CA . ALA A 1 90 ? -3.716 1.834 -3.062 1.00 87.69 90 ALA A CA 1
ATOM 679 C C . ALA A 1 90 ? -4.141 2.969 -2.106 1.00 87.69 90 ALA A C 1
ATOM 681 O O . ALA A 1 90 ? -4.938 2.761 -1.195 1.00 87.69 90 ALA A O 1
ATOM 682 N N . THR A 1 91 ? -3.688 4.199 -2.365 1.00 90.25 91 THR A N 1
ATOM 683 C CA . THR A 1 91 ? -4.028 5.384 -1.562 1.00 90.25 91 THR A CA 1
ATOM 684 C C . THR A 1 91 ? -5.525 5.689 -1.586 1.00 90.25 91 THR A C 1
ATOM 686 O O . THR A 1 91 ? -6.140 5.902 -0.541 1.00 90.25 91 THR A O 1
ATOM 689 N N . LEU A 1 92 ? -6.134 5.685 -2.775 1.00 91.56 92 LEU A N 1
ATOM 690 C CA . LEU A 1 92 ? -7.558 5.973 -2.929 1.00 91.56 92 LEU A CA 1
ATOM 691 C C . LEU A 1 92 ? -8.411 4.876 -2.273 1.00 91.56 92 LEU A C 1
ATOM 693 O O . LEU A 1 92 ? -9.408 5.179 -1.619 1.00 91.56 92 LEU A O 1
ATOM 697 N N . SER A 1 93 ? -7.967 3.619 -2.375 1.00 93.25 93 SER A N 1
ATOM 698 C CA . SER A 1 93 ? -8.561 2.476 -1.674 1.00 93.25 93 SER A CA 1
ATOM 699 C C . SER A 1 93 ? -8.631 2.692 -0.156 1.00 93.25 93 SER A C 1
ATOM 701 O O . SER A 1 93 ? -9.712 2.581 0.430 1.00 93.25 93 SER A O 1
ATOM 703 N N . SER A 1 94 ? -7.531 3.112 0.474 1.00 94.62 94 SER A N 1
ATOM 704 C CA . SER A 1 94 ? -7.492 3.430 1.909 1.00 94.62 94 SER A CA 1
ATOM 705 C C . SER A 1 94 ? -8.463 4.549 2.295 1.00 94.62 94 SER A C 1
ATOM 707 O O . SER A 1 94 ? -9.174 4.440 3.298 1.00 94.62 94 SER A O 1
ATOM 709 N N . PHE A 1 95 ? -8.547 5.609 1.483 1.00 94.81 95 PHE A N 1
ATOM 710 C CA . PHE A 1 95 ? -9.476 6.719 1.716 1.00 94.81 95 PHE A CA 1
ATOM 711 C C . PHE A 1 95 ? -10.944 6.297 1.600 1.00 94.81 95 PHE A C 1
ATOM 713 O O . PHE A 1 95 ? -11.775 6.697 2.426 1.00 94.81 95 PHE A O 1
ATOM 720 N N . PHE A 1 96 ? -11.279 5.472 0.606 1.00 94.75 96 PHE A N 1
ATOM 721 C CA . PHE A 1 96 ? -12.628 4.933 0.464 1.00 94.75 96 PHE A CA 1
ATOM 722 C C . PHE A 1 96 ? -12.976 3.976 1.602 1.00 94.75 96 PHE A C 1
ATOM 724 O O . PHE A 1 96 ? -14.079 4.066 2.138 1.00 94.75 96 PHE A O 1
ATOM 731 N N . ALA A 1 97 ? -12.043 3.123 2.026 1.00 95.50 97 ALA A N 1
ATOM 732 C CA . ALA A 1 97 ? -12.237 2.219 3.155 1.00 95.50 97 ALA A CA 1
ATOM 733 C C . ALA A 1 97 ? -12.484 2.983 4.461 1.00 95.50 97 ALA A C 1
ATOM 735 O O . ALA A 1 97 ? -13.435 2.674 5.178 1.00 95.50 97 ALA A O 1
ATOM 736 N N . TYR A 1 98 ? -11.708 4.037 4.734 1.00 94.81 98 TYR A N 1
ATOM 737 C CA . TYR A 1 98 ? -11.946 4.909 5.885 1.00 94.81 98 TYR A CA 1
ATOM 738 C C . TYR A 1 98 ? -13.324 5.584 5.815 1.00 94.81 98 TYR A C 1
ATOM 740 O O . TYR A 1 98 ? -14.087 5.586 6.784 1.00 94.81 98 TYR A O 1
ATOM 748 N N . SER A 1 99 ? -13.674 6.124 4.643 1.00 94.19 99 SER A N 1
ATOM 749 C CA . SER A 1 99 ? -14.964 6.784 4.413 1.00 94.19 99 SER A CA 1
ATOM 750 C C . SER A 1 99 ? -16.149 5.827 4.566 1.00 94.19 99 SER A C 1
ATOM 752 O O . SER A 1 99 ? -17.187 6.208 5.112 1.00 94.19 99 SER A O 1
ATOM 754 N N . LEU A 1 100 ? -16.003 4.583 4.106 1.00 94.12 100 LEU A N 1
ATOM 755 C CA . LEU A 1 100 ? -16.992 3.522 4.272 1.00 94.12 100 LEU A CA 1
ATOM 756 C C . LEU A 1 100 ? -17.141 3.159 5.749 1.00 94.12 100 LEU A C 1
ATOM 758 O O . LEU A 1 100 ? -18.260 3.083 6.255 1.00 94.12 100 LEU A O 1
ATOM 762 N N . GLU A 1 101 ? -16.029 3.001 6.461 1.00 93.81 101 GLU A N 1
ATOM 763 C CA . GLU A 1 101 ? -16.040 2.632 7.873 1.00 93.81 101 GLU A CA 1
ATOM 764 C C . GLU A 1 101 ? -16.690 3.724 8.734 1.00 93.81 101 GLU A C 1
ATOM 766 O O . GLU A 1 101 ? -17.470 3.421 9.637 1.00 93.81 101 GLU A O 1
ATOM 771 N N . LYS A 1 102 ? -16.490 5.001 8.380 1.00 92.62 102 LYS A N 1
ATOM 772 C CA . LYS A 1 102 ? -17.181 6.140 9.005 1.00 92.62 102 LYS A CA 1
ATOM 773 C C . LYS A 1 102 ? -18.702 6.115 8.813 1.00 92.62 102 LYS A C 1
ATOM 775 O O . LYS A 1 102 ? -19.431 6.632 9.661 1.00 92.62 102 LYS A O 1
ATOM 780 N N . LYS A 1 103 ? -19.193 5.513 7.725 1.00 91.75 103 LYS A N 1
ATOM 781 C CA . LYS A 1 103 ? -20.631 5.376 7.435 1.00 91.75 103 LYS A CA 1
ATOM 782 C C . LYS A 1 103 ? -21.247 4.126 8.064 1.00 91.75 103 LYS A C 1
ATOM 784 O O . LYS A 1 103 ? -22.360 4.202 8.575 1.00 91.75 103 LYS A O 1
ATOM 789 N N . VAL A 1 104 ? -20.546 2.994 8.012 1.00 91.75 104 VAL A N 1
ATOM 790 C CA . VAL A 1 104 ? -21.097 1.667 8.339 1.00 91.75 104 VAL A CA 1
ATOM 791 C C . VAL A 1 104 ? -20.857 1.266 9.794 1.00 91.75 104 VAL A C 1
ATOM 793 O O . VAL A 1 104 ? -21.668 0.542 10.374 1.00 91.75 104 VAL A O 1
ATOM 796 N N . ASN A 1 105 ? -19.753 1.698 10.410 1.00 89.50 105 ASN A N 1
ATOM 797 C CA . ASN A 1 105 ? -19.410 1.222 11.744 1.00 89.50 105 ASN A CA 1
ATOM 798 C C . ASN A 1 105 ? -20.333 1.827 12.815 1.00 89.50 105 ASN A C 1
ATOM 800 O O . ASN A 1 105 ? -20.479 3.044 12.931 1.00 89.50 105 ASN A O 1
ATOM 804 N N . LYS A 1 106 ? -20.903 0.966 13.666 1.00 86.12 106 LYS A N 1
ATOM 805 C CA . LYS A 1 106 ? -21.726 1.368 14.818 1.00 86.12 106 LYS A CA 1
ATOM 806 C C . LYS A 1 106 ? -20.958 2.250 15.813 1.00 86.12 106 LYS A C 1
ATOM 808 O O . LYS A 1 106 ? -21.549 3.123 16.431 1.00 86.12 106 LYS A O 1
ATOM 813 N N . LYS A 1 107 ? -19.643 2.043 15.952 1.00 87.06 107 LYS A N 1
ATOM 814 C CA . LYS A 1 107 ? -18.722 2.804 16.816 1.00 87.06 107 LYS A CA 1
ATOM 815 C C . LYS A 1 107 ? -18.021 3.949 16.052 1.00 87.06 107 LYS A C 1
ATOM 817 O O . LYS A 1 107 ? -16.887 4.298 16.379 1.00 87.06 107 LYS A O 1
ATOM 822 N N . ARG A 1 108 ? -18.670 4.549 15.041 1.00 86.44 108 ARG A N 1
ATOM 823 C CA . ARG A 1 108 ? -18.101 5.640 14.216 1.00 86.44 108 ARG A CA 1
ATOM 824 C C . ARG A 1 108 ? -17.606 6.851 15.015 1.00 86.44 108 ARG A C 1
ATOM 826 O O . ARG A 1 108 ? -16.624 7.463 14.616 1.00 86.44 108 ARG A O 1
ATOM 833 N N . ASP A 1 109 ? -18.204 7.143 16.170 1.00 89.12 109 ASP A N 1
ATOM 834 C CA . ASP A 1 109 ? -17.815 8.277 17.031 1.00 89.12 109 ASP A CA 1
ATOM 835 C C . ASP A 1 109 ? -16.448 8.093 17.711 1.00 89.12 109 ASP A C 1
ATOM 837 O O . ASP A 1 109 ? -15.879 9.048 18.257 1.00 89.12 109 ASP A O 1
ATOM 841 N N . LYS A 1 110 ? -15.927 6.857 17.690 1.00 88.69 110 LYS A N 1
ATOM 842 C CA . LYS A 1 110 ? -14.594 6.496 18.184 1.00 88.69 110 LYS A CA 1
ATOM 843 C C . LYS A 1 110 ? -13.531 6.490 17.075 1.00 88.69 110 LYS A C 1
ATOM 845 O O . LYS A 1 110 ? -12.343 6.395 17.382 1.00 88.69 110 LYS A O 1
ATOM 850 N N . LEU A 1 111 ? -13.921 6.593 15.800 1.00 89.25 111 LEU A N 1
ATOM 851 C CA . LEU A 1 111 ? -12.965 6.705 14.692 1.00 89.25 111 LEU A CA 1
ATOM 852 C C . LEU A 1 111 ? -12.172 8.012 14.825 1.00 89.25 111 LEU A C 1
ATOM 854 O O . LEU A 1 111 ? -12.736 9.058 15.137 1.00 89.25 111 LEU A O 1
ATOM 858 N N . GLY A 1 112 ? -10.853 7.934 14.643 1.00 85.69 112 GLY A N 1
ATOM 859 C CA . GLY A 1 112 ? -9.932 9.052 14.888 1.00 85.69 112 GLY A CA 1
ATOM 860 C C . GLY A 1 112 ? -9.590 9.298 16.365 1.00 85.69 112 GLY A C 1
ATOM 861 O O . GLY A 1 112 ? -8.768 10.157 16.650 1.00 85.69 112 GLY A O 1
ATOM 862 N N . LYS A 1 113 ? -10.169 8.535 17.306 1.00 88.31 113 LYS A N 1
ATOM 863 C CA . LYS A 1 113 ? -9.893 8.620 18.756 1.00 88.31 113 LYS A CA 1
ATOM 864 C C . LYS A 1 113 ? -9.194 7.366 19.304 1.00 88.31 113 LYS A C 1
ATOM 866 O O . LYS A 1 113 ? -9.397 6.997 20.455 1.00 88.31 113 LYS A O 1
ATOM 871 N N . GLY A 1 114 ? -8.440 6.660 18.458 1.00 84.50 114 GLY A N 1
ATOM 872 C CA . GLY A 1 114 ? -7.738 5.421 18.827 1.00 84.50 114 GLY A CA 1
ATOM 873 C C . GLY A 1 114 ? -8.537 4.127 18.633 1.00 84.50 114 GLY A C 1
ATOM 874 O O . GLY A 1 114 ? -8.108 3.069 19.080 1.00 84.50 114 GLY A O 1
ATOM 875 N N . TYR A 1 115 ? -9.692 4.163 17.960 1.00 90.75 115 TYR A N 1
ATOM 876 C CA . TYR A 1 115 ? -10.426 2.937 17.642 1.00 90.75 115 TYR A CA 1
ATOM 877 C C . TYR A 1 115 ? -9.787 2.163 16.481 1.00 90.75 115 TYR A C 1
ATOM 879 O O . TYR A 1 115 ? -9.641 2.700 15.381 1.00 90.75 115 TYR A O 1
ATOM 887 N N . ILE A 1 116 ? -9.483 0.878 16.708 1.00 90.94 116 ILE A N 1
ATOM 888 C CA . ILE A 1 116 ? -8.721 0.024 15.781 1.00 90.94 116 ILE A CA 1
ATOM 889 C C . ILE A 1 116 ? -9.322 -0.069 14.373 1.00 90.94 116 ILE A C 1
ATOM 891 O O . ILE A 1 116 ? -8.583 -0.129 13.395 1.00 90.94 116 ILE A O 1
ATOM 895 N N . ALA A 1 117 ? -10.650 -0.014 14.232 1.00 90.62 117 ALA A N 1
ATOM 896 C CA . ALA A 1 117 ? -11.296 -0.071 12.919 1.00 90.62 117 ALA A CA 1
ATOM 897 C C . ALA A 1 117 ? -10.865 1.080 11.990 1.00 90.62 117 ALA A C 1
ATOM 899 O O . ALA A 1 117 ? -10.851 0.904 10.774 1.00 90.62 117 ALA A O 1
ATOM 900 N N . GLY A 1 118 ? -10.479 2.230 12.559 1.00 91.31 118 GLY A N 1
ATOM 901 C CA . GLY A 1 118 ? -10.035 3.401 11.805 1.00 91.31 118 GLY A CA 1
ATOM 902 C C . GLY A 1 118 ? -8.703 3.216 11.084 1.00 91.31 118 GLY A C 1
ATOM 903 O O . GLY A 1 118 ? -8.461 3.929 10.120 1.00 91.31 118 GLY A O 1
ATOM 904 N N . VAL A 1 119 ? -7.884 2.249 11.507 1.00 93.38 119 VAL A N 1
ATOM 905 C CA . VAL A 1 119 ? -6.620 1.883 10.842 1.00 93.38 119 VAL A CA 1
ATOM 906 C C . VAL A 1 119 ? -6.701 0.506 10.188 1.00 93.38 119 VAL A C 1
ATOM 908 O O . VAL A 1 119 ? -6.204 0.319 9.083 1.00 93.38 119 VAL A O 1
ATOM 911 N N . ALA A 1 120 ? -7.413 -0.443 10.800 1.00 94.81 120 ALA A N 1
ATOM 912 C CA . ALA A 1 120 ? -7.510 -1.806 10.293 1.00 94.81 120 ALA A CA 1
ATOM 913 C C . ALA A 1 120 ? -8.204 -1.884 8.924 1.00 94.81 120 ALA A C 1
ATOM 915 O O . ALA A 1 120 ? -7.745 -2.632 8.064 1.00 94.81 120 ALA A O 1
ATOM 916 N N . ALA A 1 121 ? -9.281 -1.119 8.695 1.00 95.69 121 ALA A N 1
ATOM 917 C CA . ALA A 1 121 ? -9.968 -1.132 7.400 1.00 95.69 121 ALA A CA 1
ATOM 918 C C . ALA A 1 121 ? -9.112 -0.497 6.284 1.00 95.69 121 ALA A C 1
ATOM 920 O O . ALA A 1 121 ? -8.924 -1.157 5.260 1.00 95.69 121 ALA A O 1
ATOM 921 N N . PRO A 1 122 ? -8.556 0.723 6.461 1.00 95.62 122 PRO A N 1
ATOM 922 C CA . PRO A 1 122 ? -7.685 1.339 5.457 1.00 95.62 122 PRO A CA 1
ATOM 923 C C . PRO A 1 122 ? -6.428 0.524 5.148 1.00 95.62 122 PRO A C 1
ATOM 925 O O . PRO A 1 122 ? -6.120 0.339 3.976 1.00 95.62 122 PRO A O 1
ATOM 928 N N . GLU A 1 123 ? -5.751 -0.036 6.154 1.00 95.12 123 GLU A N 1
ATOM 929 C CA . GLU A 1 123 ? -4.556 -0.859 5.914 1.00 95.12 123 GLU A CA 1
ATOM 930 C C . GLU A 1 123 ? -4.883 -2.174 5.204 1.00 95.12 123 GLU A C 1
ATOM 932 O O . GLU A 1 123 ? -4.185 -2.589 4.276 1.00 95.12 123 GLU A O 1
ATOM 937 N N . SER A 1 124 ? -6.000 -2.809 5.566 1.00 96.75 124 SER A N 1
ATOM 938 C CA . SER A 1 124 ? -6.458 -4.014 4.865 1.00 96.75 124 SER A CA 1
ATOM 939 C C . SER A 1 124 ? -6.832 -3.718 3.414 1.00 96.75 124 SER A C 1
ATOM 941 O O . SER A 1 124 ? -6.584 -4.545 2.537 1.00 96.75 124 SER A O 1
ATOM 943 N N . ALA A 1 125 ? -7.404 -2.541 3.150 1.00 96.50 125 ALA A N 1
ATOM 944 C CA . ALA A 1 125 ? -7.762 -2.094 1.810 1.00 96.50 125 ALA A CA 1
ATOM 945 C C . ALA A 1 125 ? -6.536 -1.723 0.964 1.00 96.50 125 ALA A C 1
ATOM 947 O O . ALA A 1 125 ? -6.494 -2.062 -0.218 1.00 96.50 125 ALA A O 1
ATOM 948 N N . ASN A 1 126 ? -5.527 -1.084 1.560 1.00 95.12 126 ASN A N 1
ATOM 949 C CA . ASN A 1 126 ? -4.234 -0.805 0.932 1.00 95.12 126 ASN A CA 1
ATOM 950 C C . ASN A 1 126 ? -3.554 -2.103 0.473 1.00 95.12 126 ASN A C 1
ATOM 952 O O . ASN A 1 126 ? -3.193 -2.269 -0.697 1.00 95.12 126 ASN A O 1
ATOM 956 N N . ASN A 1 127 ? -3.446 -3.061 1.397 1.00 95.06 127 ASN A N 1
ATOM 957 C CA . ASN A 1 127 ? -2.789 -4.332 1.131 1.00 95.06 127 ASN A CA 1
ATOM 958 C C . ASN A 1 127 ? -3.554 -5.148 0.075 1.00 95.06 127 ASN A C 1
ATOM 960 O O . ASN A 1 127 ? -2.969 -5.642 -0.887 1.00 95.06 127 ASN A O 1
ATOM 964 N N . ALA A 1 128 ? -4.884 -5.217 0.190 1.00 95.12 128 ALA A N 1
ATOM 965 C CA . ALA A 1 128 ? -5.707 -5.913 -0.794 1.00 95.12 128 ALA A CA 1
ATOM 966 C C . ALA A 1 128 ? -5.688 -5.241 -2.175 1.00 95.12 128 ALA A C 1
ATOM 968 O O . ALA A 1 128 ? -5.678 -5.947 -3.182 1.00 95.12 128 ALA A O 1
ATOM 969 N N . ALA A 1 129 ? -5.639 -3.906 -2.244 1.00 94.06 129 ALA A N 1
ATOM 970 C CA . ALA A 1 129 ? -5.512 -3.182 -3.509 1.00 94.06 129 ALA A CA 1
ATOM 971 C C . ALA A 1 129 ? -4.173 -3.461 -4.193 1.00 94.06 129 ALA A C 1
ATOM 973 O O . ALA A 1 129 ? -4.135 -3.656 -5.405 1.00 94.06 129 ALA A O 1
ATOM 974 N N . SER A 1 130 ? -3.091 -3.545 -3.418 1.00 91.19 130 SER A N 1
ATOM 975 C CA . SER A 1 130 ? -1.765 -3.895 -3.933 1.00 91.19 130 SER A CA 1
ATOM 976 C C . SER A 1 130 ? -1.752 -5.296 -4.553 1.00 91.19 130 SER A C 1
ATOM 978 O O . SER A 1 130 ? -1.234 -5.476 -5.653 1.00 91.19 130 SER A O 1
ATOM 980 N N . CYS A 1 131 ? -2.393 -6.274 -3.902 1.00 90.69 131 CYS A N 1
ATOM 981 C CA . CYS A 1 131 ? -2.577 -7.609 -4.474 1.00 90.69 131 CYS A CA 1
ATOM 982 C C . CYS A 1 131 ? -3.510 -7.600 -5.697 1.00 90.69 131 CYS A C 1
ATOM 984 O O . CYS A 1 131 ? -3.214 -8.246 -6.698 1.00 90.69 131 CYS A O 1
ATOM 986 N N . GLY A 1 132 ? -4.621 -6.860 -5.643 1.00 91.56 132 GLY A N 1
ATOM 987 C CA . GLY A 1 132 ? -5.581 -6.753 -6.746 1.00 91.56 132 GLY A CA 1
ATOM 988 C C . GLY A 1 132 ? -4.967 -6.147 -8.009 1.00 91.56 132 GLY A C 1
ATOM 989 O O . GLY A 1 132 ? -5.214 -6.643 -9.104 1.00 91.56 132 GLY A O 1
ATOM 990 N N . ALA A 1 133 ? -4.091 -5.150 -7.856 1.00 91.50 133 ALA A N 1
ATOM 991 C CA . ALA A 1 133 ? -3.407 -4.477 -8.960 1.00 91.50 133 ALA A CA 1
ATOM 992 C C . ALA A 1 133 ? -2.410 -5.375 -9.711 1.00 91.50 133 ALA A C 1
ATOM 994 O O . ALA A 1 133 ? -2.055 -5.072 -10.851 1.00 91.50 133 ALA A O 1
ATOM 995 N N . MET A 1 134 ? -1.991 -6.504 -9.123 1.00 90.31 134 MET A N 1
ATOM 996 C CA . MET A 1 134 ? -1.184 -7.501 -9.834 1.00 90.31 134 MET A CA 1
ATOM 997 C C . MET A 1 134 ? -1.978 -8.235 -10.914 1.00 90.31 134 MET A C 1
ATOM 999 O O . MET A 1 134 ? -1.384 -8.693 -11.883 1.00 90.31 134 MET A O 1
ATOM 1003 N N . ILE A 1 135 ? -3.302 -8.345 -10.778 1.00 90.75 135 ILE A N 1
ATOM 1004 C CA . ILE A 1 135 ? -4.140 -9.055 -11.750 1.00 90.75 135 ILE A CA 1
ATOM 1005 C C . ILE A 1 135 ? -4.084 -8.368 -13.123 1.00 90.75 135 ILE A C 1
ATOM 1007 O O . ILE A 1 135 ? -3.604 -9.009 -14.058 1.00 90.75 135 ILE A O 1
ATOM 1011 N N . PRO A 1 136 ? -4.500 -7.095 -13.295 1.00 90.12 136 PRO A N 1
ATOM 1012 C CA . PRO A 1 136 ? -4.431 -6.423 -14.595 1.00 90.12 136 PRO A CA 1
ATOM 1013 C C . PRO A 1 136 ? -2.987 -6.235 -15.075 1.00 90.12 136 PRO A C 1
ATOM 1015 O O . PRO A 1 136 ? -2.732 -6.316 -16.276 1.00 90.12 136 PRO A O 1
ATOM 1018 N N . LEU A 1 137 ? -2.034 -6.071 -14.150 1.00 91.25 137 LEU A N 1
ATOM 1019 C CA . LEU A 1 137 ? -0.617 -6.001 -14.484 1.00 91.25 137 LEU A CA 1
ATOM 1020 C C . LEU A 1 137 ? -0.155 -7.292 -15.164 1.00 91.25 137 LEU A C 1
ATOM 1022 O O . LEU A 1 137 ? 0.299 -7.242 -16.295 1.00 91.25 137 LEU A O 1
ATOM 1026 N N . LEU A 1 138 ? -0.278 -8.441 -14.497 1.00 90.19 138 LEU A N 1
ATOM 1027 C CA . LEU A 1 138 ? 0.262 -9.709 -14.992 1.00 90.19 138 LEU A CA 1
ATOM 1028 C C . LEU A 1 138 ? -0.549 -10.289 -16.151 1.00 90.19 138 LEU A C 1
ATOM 1030 O O . LEU A 1 138 ? 0.008 -11.016 -16.963 1.00 90.19 138 LEU A O 1
ATOM 1034 N N . THR A 1 139 ? -1.853 -10.006 -16.213 1.00 88.50 139 THR A N 1
ATOM 1035 C CA . THR A 1 139 ? -2.735 -10.578 -17.244 1.00 88.50 139 THR A CA 1
ATOM 1036 C C . THR A 1 139 ? -2.859 -9.716 -18.488 1.00 88.50 139 THR A C 1
ATOM 1038 O O . THR A 1 139 ? -3.038 -10.273 -19.561 1.00 88.50 139 THR A O 1
ATOM 1041 N N . LEU A 1 140 ? -2.802 -8.387 -18.377 1.00 88.00 140 LEU A N 1
ATOM 1042 C CA . LEU A 1 140 ? -3.007 -7.474 -19.508 1.00 88.00 140 LEU A CA 1
ATOM 1043 C C . LEU A 1 140 ? -1.791 -6.583 -19.785 1.00 88.00 140 LEU A C 1
ATOM 1045 O O . LEU A 1 140 ? -1.786 -5.879 -20.790 1.00 88.00 140 LEU A O 1
ATOM 1049 N N . GLY A 1 141 ? -0.787 -6.571 -18.905 1.00 87.31 141 GLY A N 1
ATOM 1050 C CA . GLY A 1 141 ? 0.332 -5.631 -18.991 1.00 87.31 141 GLY A CA 1
ATOM 1051 C C . GLY A 1 141 ? -0.062 -4.193 -18.661 1.00 87.31 141 GLY A C 1
ATOM 1052 O O . GLY A 1 141 ? 0.655 -3.266 -19.026 1.00 87.31 141 GLY A O 1
ATOM 1053 N N . ILE A 1 142 ? -1.209 -3.986 -18.004 1.00 90.12 142 ILE A N 1
ATOM 1054 C CA . ILE A 1 142 ? -1.737 -2.653 -17.697 1.00 90.12 142 ILE A CA 1
ATOM 1055 C C . ILE A 1 142 ? -1.480 -2.353 -16.215 1.00 90.12 142 ILE A C 1
ATOM 1057 O O . ILE A 1 142 ? -2.113 -2.967 -15.351 1.00 90.12 142 ILE A O 1
ATOM 1061 N N . PRO A 1 143 ? -0.573 -1.416 -15.883 1.00 86.62 143 PRO A N 1
ATOM 1062 C CA . PRO A 1 143 ? -0.286 -1.078 -14.496 1.00 86.62 143 PRO A CA 1
ATOM 1063 C C . PRO A 1 143 ? -1.456 -0.318 -13.855 1.00 86.62 143 PRO A C 1
ATOM 1065 O O . PRO A 1 143 ? -1.998 0.628 -14.425 1.00 86.62 143 PRO A O 1
ATOM 1068 N N . GLY A 1 144 ? -1.826 -0.713 -12.635 1.00 83.75 144 GLY A N 1
ATOM 1069 C CA . GLY A 1 144 ? -2.902 -0.080 -11.864 1.00 83.75 144 GLY A CA 1
ATOM 1070 C C . GLY A 1 144 ? -2.464 1.116 -11.010 1.00 83.75 144 GLY A C 1
ATOM 1071 O O . GLY A 1 144 ? -3.300 1.879 -10.531 1.00 83.75 144 GLY A O 1
ATOM 1072 N N . SER A 1 145 ? -1.160 1.297 -10.817 1.00 87.06 145 SER A N 1
ATOM 1073 C CA . SER A 1 145 ? -0.541 2.375 -10.039 1.00 87.06 145 SER A CA 1
ATOM 1074 C C . SER A 1 145 ? 0.887 2.659 -10.523 1.00 87.06 145 SER A C 1
ATOM 1076 O O . SER A 1 145 ? 1.502 1.828 -11.198 1.00 87.06 145 SER A O 1
ATOM 1078 N N . GLY A 1 146 ? 1.468 3.787 -10.097 1.00 86.00 146 GLY A N 1
ATOM 1079 C CA . GLY A 1 146 ? 2.875 4.103 -10.374 1.00 86.00 146 GLY A CA 1
ATOM 1080 C C . GLY A 1 146 ? 3.856 3.031 -9.876 1.00 86.00 146 GLY A C 1
ATOM 1081 O O . GLY A 1 146 ? 4.804 2.694 -10.579 1.00 86.00 146 GLY A O 1
ATOM 1082 N N . THR A 1 147 ? 3.599 2.414 -8.717 1.00 88.00 147 THR A N 1
ATOM 1083 C CA . THR A 1 147 ? 4.447 1.328 -8.193 1.00 88.00 147 THR A CA 1
ATOM 1084 C C . THR A 1 147 ? 4.378 0.071 -9.062 1.00 88.00 147 THR A C 1
ATOM 1086 O O . THR A 1 147 ? 5.411 -0.528 -9.354 1.00 88.00 147 THR A O 1
ATOM 1089 N N . THR A 1 148 ? 3.191 -0.301 -9.555 1.00 90.31 148 THR A N 1
ATOM 1090 C CA . THR A 1 148 ? 3.052 -1.436 -10.487 1.00 90.31 148 THR A CA 1
ATOM 1091 C C . THR A 1 148 ? 3.655 -1.166 -11.866 1.00 90.31 148 THR A C 1
ATOM 1093 O O . THR A 1 148 ? 4.107 -2.105 -12.511 1.00 90.31 148 THR A O 1
ATOM 1096 N N . ALA A 1 149 ? 3.729 0.094 -12.309 1.00 90.62 149 ALA A N 1
ATOM 1097 C CA . ALA A 1 149 ? 4.409 0.459 -13.554 1.00 90.62 149 ALA A CA 1
ATOM 1098 C C .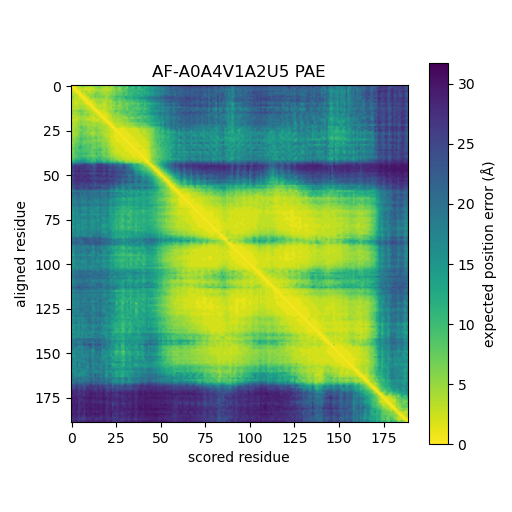 ALA A 1 149 ? 5.931 0.273 -13.449 1.00 90.62 149 ALA A C 1
ATOM 1100 O O . ALA A 1 149 ? 6.559 -0.255 -14.364 1.00 90.62 149 ALA A O 1
ATOM 1101 N N . ILE A 1 150 ? 6.522 0.633 -12.306 1.00 91.19 150 ILE A N 1
ATOM 1102 C CA . ILE A 1 150 ? 7.938 0.349 -12.029 1.00 91.19 150 ILE A CA 1
ATOM 1103 C C . ILE A 1 150 ? 8.173 -1.166 -12.002 1.00 91.19 150 ILE A C 1
ATOM 1105 O O . ILE A 1 150 ? 9.117 -1.651 -12.623 1.00 91.19 150 ILE A O 1
ATOM 1109 N N . LEU A 1 151 ? 7.288 -1.923 -11.341 1.00 91.69 151 LEU A N 1
ATOM 1110 C CA . LEU A 1 151 ? 7.353 -3.386 -11.326 1.00 91.69 151 LEU A CA 1
ATOM 1111 C C . LEU A 1 151 ? 7.263 -3.981 -12.740 1.00 91.69 151 LEU A C 1
ATOM 1113 O O . LEU A 1 151 ? 8.033 -4.877 -13.062 1.00 91.69 151 LEU A O 1
ATOM 1117 N N . MET A 1 152 ? 6.380 -3.465 -13.601 1.00 90.00 152 MET A N 1
ATOM 1118 C CA . MET A 1 152 ? 6.304 -3.848 -15.015 1.00 90.00 152 MET A CA 1
ATOM 1119 C C . MET A 1 152 ? 7.642 -3.634 -15.731 1.00 90.00 152 MET A C 1
ATOM 1121 O O . MET A 1 152 ? 8.121 -4.532 -16.420 1.00 90.00 152 MET A O 1
ATOM 1125 N N . GLY A 1 153 ? 8.263 -2.466 -15.541 1.00 89.31 153 GLY A N 1
ATOM 1126 C CA . GLY A 1 153 ? 9.580 -2.160 -16.100 1.00 89.31 153 GLY A CA 1
ATOM 1127 C C . GLY A 1 153 ? 10.655 -3.136 -15.619 1.00 89.31 153 GLY A C 1
ATOM 1128 O O . GLY A 1 153 ? 11.442 -3.627 -16.425 1.00 89.31 153 GLY A O 1
ATOM 1129 N N . ALA A 1 154 ? 10.639 -3.487 -14.330 1.00 91.75 154 ALA A N 1
ATOM 1130 C CA . ALA A 1 154 ? 11.533 -4.496 -13.773 1.00 91.75 154 ALA A CA 1
ATOM 1131 C C . ALA A 1 154 ? 11.290 -5.881 -14.396 1.00 91.75 154 ALA A C 1
ATOM 1133 O O . ALA A 1 154 ? 12.244 -6.531 -14.810 1.00 91.75 154 ALA A O 1
ATOM 1134 N N . LEU A 1 155 ? 10.036 -6.322 -14.531 1.00 90.25 155 LEU A N 1
ATOM 1135 C CA . LEU A 1 155 ? 9.702 -7.601 -15.169 1.00 90.25 155 LEU A CA 1
ATOM 1136 C C . LEU A 1 155 ? 10.232 -7.666 -16.606 1.00 90.25 155 LEU A C 1
ATOM 1138 O O . LEU A 1 155 ? 10.910 -8.629 -16.959 1.00 90.25 155 LEU A O 1
ATOM 1142 N N . ILE A 1 156 ? 10.020 -6.608 -17.394 1.00 89.56 156 ILE A N 1
ATOM 1143 C CA . ILE A 1 156 ? 10.540 -6.506 -18.764 1.00 89.56 156 ILE A CA 1
ATOM 1144 C C . ILE A 1 156 ? 12.075 -6.557 -18.772 1.00 89.56 156 ILE A C 1
ATOM 1146 O O . ILE A 1 156 ? 12.655 -7.257 -19.600 1.00 89.56 156 ILE A O 1
ATOM 1150 N N . MET A 1 157 ? 12.742 -5.886 -17.826 1.00 86.88 157 MET A N 1
ATOM 1151 C CA . MET A 1 157 ? 14.202 -5.943 -17.669 1.00 86.88 157 MET A CA 1
ATOM 1152 C C . MET A 1 157 ? 14.702 -7.371 -17.387 1.00 86.88 157 MET A C 1
ATOM 1154 O O . MET A 1 157 ? 15.756 -7.768 -17.879 1.00 86.88 157 MET A O 1
ATOM 1158 N N . TYR A 1 158 ? 13.923 -8.167 -16.651 1.00 85.62 158 TYR A N 1
ATOM 1159 C CA . TYR A 1 158 ? 14.178 -9.589 -16.401 1.00 85.62 158 TYR A CA 1
ATOM 1160 C C . TYR A 1 158 ? 13.659 -10.521 -17.514 1.00 85.62 158 TYR A C 1
ATOM 1162 O O . TYR A 1 158 ? 13.623 -11.734 -17.322 1.00 85.62 158 TYR A O 1
ATOM 1170 N N . ASN A 1 159 ? 13.295 -9.992 -18.689 1.00 81.75 159 ASN A N 1
ATOM 1171 C CA . ASN A 1 159 ? 12.719 -10.737 -19.819 1.00 81.75 159 ASN A CA 1
ATOM 1172 C C . ASN A 1 159 ? 11.394 -11.458 -19.501 1.00 81.75 159 ASN A C 1
ATOM 1174 O O . ASN A 1 159 ? 11.032 -12.430 -20.164 1.00 81.75 159 ASN A O 1
ATOM 1178 N N . VAL A 1 160 ? 10.647 -10.980 -18.507 1.00 84.81 160 VAL A N 1
ATOM 1179 C CA . VAL A 1 160 ? 9.286 -11.433 -18.213 1.00 84.81 160 VAL A CA 1
ATOM 1180 C C . VAL A 1 160 ? 8.319 -10.407 -18.787 1.00 84.81 160 VAL A C 1
ATOM 1182 O O . VAL A 1 160 ? 8.237 -9.286 -18.295 1.00 84.81 160 VAL A O 1
ATOM 1185 N N . GLN A 1 161 ? 7.583 -10.781 -19.834 1.00 85.25 161 GLN A N 1
ATOM 1186 C CA . GLN A 1 161 ? 6.552 -9.932 -20.429 1.00 85.25 161 GLN A CA 1
ATOM 1187 C C . GLN A 1 161 ? 5.223 -10.178 -19.693 1.00 85.25 161 GLN A C 1
ATOM 1189 O O . GLN A 1 161 ? 4.669 -11.270 -19.813 1.00 85.25 161 GLN A O 1
ATOM 1194 N N . PRO A 1 162 ? 4.711 -9.219 -18.901 1.00 84.44 162 PRO A N 1
ATOM 1195 C CA . PRO A 1 162 ? 3.409 -9.362 -18.269 1.00 84.44 162 PRO A CA 1
ATOM 1196 C C . PRO A 1 162 ? 2.322 -9.095 -19.315 1.00 84.44 162 PRO A C 1
ATOM 1198 O O . PRO A 1 162 ? 2.049 -7.949 -19.658 1.00 84.44 162 PRO A O 1
ATOM 1201 N N . ASP A 1 163 ? 1.764 -10.157 -19.887 1.00 83.12 163 ASP A N 1
ATOM 1202 C CA . ASP A 1 163 ? 0.759 -10.109 -20.947 1.00 83.12 163 ASP A CA 1
ATOM 1203 C C . ASP A 1 163 ? -0.193 -11.325 -20.854 1.00 83.12 163 ASP A C 1
ATOM 1205 O O . ASP A 1 163 ? 0.048 -12.256 -20.076 1.00 83.12 163 ASP A O 1
ATOM 1209 N N . PRO A 1 164 ? -1.283 -11.379 -21.645 1.00 81.19 164 PRO A N 1
ATOM 1210 C CA . PRO A 1 164 ? -2.203 -12.518 -21.606 1.00 81.19 164 PRO A CA 1
ATOM 1211 C C . PRO A 1 164 ? -1.548 -13.862 -21.967 1.00 81.19 164 PRO A C 1
ATOM 1213 O O . PRO A 1 164 ? -2.104 -14.926 -21.675 1.00 81.19 164 PRO A O 1
ATOM 1216 N N . LEU A 1 165 ? -0.387 -13.836 -22.628 1.00 80.12 165 LEU A N 1
ATOM 1217 C CA . LEU A 1 165 ? 0.357 -15.020 -23.046 1.00 80.12 165 LEU A CA 1
ATOM 1218 C C . LEU A 1 165 ? 1.238 -15.575 -21.920 1.00 80.12 165 LEU A C 1
ATOM 1220 O O . LEU A 1 165 ? 1.509 -16.781 -21.924 1.00 80.12 165 LEU A O 1
ATOM 1224 N N . LEU A 1 166 ? 1.588 -14.763 -20.916 1.00 79.06 166 LEU A N 1
ATOM 1225 C CA . LEU A 1 166 ? 2.378 -15.149 -19.744 1.00 79.06 166 LEU A CA 1
ATOM 1226 C C . LEU A 1 166 ? 1.873 -16.454 -19.109 1.00 79.06 166 LEU A C 1
ATOM 1228 O O . LEU A 1 166 ? 2.646 -17.381 -18.863 1.00 79.06 166 LEU A O 1
ATOM 1232 N N . PHE A 1 167 ? 0.559 -16.574 -18.902 1.00 76.44 167 PHE A N 1
ATOM 1233 C CA . PHE A 1 167 ? -0.041 -17.758 -18.277 1.00 76.44 167 PHE A CA 1
ATOM 1234 C C . PHE A 1 167 ? -0.320 -18.911 -19.255 1.00 76.44 167 PHE A C 1
ATOM 1236 O O . PHE A 1 167 ? -0.440 -20.055 -18.814 1.00 76.44 167 PHE A O 1
ATOM 1243 N N . ARG A 1 168 ? -0.359 -18.664 -20.576 1.00 66.38 168 ARG A N 1
ATOM 1244 C CA . ARG A 1 168 ? -0.403 -19.749 -21.579 1.00 66.38 168 ARG A CA 1
ATOM 1245 C C . ARG A 1 168 ? 0.912 -20.515 -21.626 1.00 66.38 168 ARG A C 1
ATOM 1247 O O . ARG A 1 168 ? 0.903 -21.738 -21.741 1.00 66.38 168 ARG A O 1
ATOM 1254 N N . ILE A 1 169 ? 2.031 -19.803 -21.522 1.00 56.91 169 ILE A N 1
ATOM 1255 C CA . ILE A 1 169 ? 3.371 -20.396 -21.551 1.00 56.91 169 ILE A CA 1
ATOM 1256 C C . ILE A 1 169 ? 3.554 -21.347 -20.362 1.00 56.91 169 ILE A C 1
ATOM 1258 O O . ILE A 1 169 ? 4.035 -22.460 -20.544 1.00 56.91 169 ILE A O 1
ATOM 1262 N N . LEU A 1 170 ? 3.091 -20.968 -19.166 1.00 54.38 170 LEU A N 1
ATOM 1263 C CA . LEU A 1 170 ? 3.201 -21.798 -17.958 1.00 54.38 170 LEU A CA 1
ATOM 1264 C C . LEU A 1 170 ? 2.362 -23.091 -18.003 1.00 54.38 170 LEU A C 1
ATOM 1266 O O . LEU A 1 170 ? 2.639 -24.019 -17.247 1.00 54.38 170 LEU A O 1
ATOM 1270 N N . GLN A 1 171 ? 1.364 -23.185 -18.889 1.00 52.19 171 GLN A N 1
ATOM 1271 C CA . GLN A 1 171 ? 0.568 -24.403 -19.093 1.00 52.19 171 GLN A CA 1
ATOM 1272 C C . GLN A 1 171 ? 1.089 -25.307 -20.219 1.00 52.19 171 GLN A C 1
ATOM 1274 O O . GLN A 1 171 ? 0.633 -26.446 -20.358 1.00 52.19 171 GLN A O 1
ATOM 1279 N N . SER A 1 172 ? 2.044 -24.845 -21.029 1.00 51.47 172 SER A N 1
ATOM 1280 C CA . SER A 1 172 ? 2.625 -25.676 -22.080 1.00 51.47 172 SER A CA 1
ATOM 1281 C C . SER A 1 172 ? 3.571 -26.704 -21.456 1.00 51.47 172 SER A C 1
ATOM 1283 O O . SER A 1 172 ? 4.636 -26.362 -20.944 1.00 51.47 172 SER A O 1
ATOM 1285 N N . LYS A 1 173 ? 3.206 -27.995 -21.539 1.00 54.72 173 LYS A N 1
ATOM 1286 C CA . LYS A 1 173 ? 4.022 -29.140 -21.075 1.00 54.72 173 LYS A CA 1
ATOM 1287 C C . LYS A 1 173 ? 5.446 -29.162 -21.654 1.00 54.72 173 LYS A C 1
ATOM 1289 O O . LYS A 1 173 ? 6.307 -29.838 -21.106 1.00 54.72 173 LYS A O 1
ATOM 1294 N N . ASN A 1 174 ? 5.693 -28.399 -22.721 1.00 54.72 174 ASN A N 1
ATOM 1295 C CA . ASN A 1 174 ? 6.977 -28.299 -23.406 1.00 54.72 174 ASN A CA 1
ATOM 1296 C C . ASN A 1 174 ? 7.619 -26.906 -23.289 1.00 54.72 174 ASN A C 1
ATOM 1298 O O . ASN A 1 174 ? 8.620 -26.669 -23.950 1.00 54.72 174 ASN A O 1
ATOM 1302 N N . ALA A 1 175 ? 7.102 -25.984 -22.466 1.00 57.38 175 ALA A N 1
ATOM 1303 C CA . ALA A 1 175 ? 7.615 -24.610 -22.377 1.00 57.38 175 ALA A CA 1
ATOM 1304 C C . ALA A 1 175 ? 9.103 -24.540 -22.013 1.00 57.38 175 ALA A C 1
ATOM 1306 O O . ALA A 1 175 ? 9.850 -23.768 -22.608 1.00 57.38 175 ALA A O 1
ATOM 1307 N N . ALA A 1 176 ? 9.553 -25.391 -21.086 1.00 57.12 176 ALA A N 1
ATOM 1308 C CA . ALA A 1 176 ? 10.967 -25.493 -20.738 1.00 57.12 176 ALA A CA 1
ATOM 1309 C C . ALA A 1 176 ? 11.808 -26.004 -21.924 1.00 57.12 176 ALA A C 1
ATOM 1311 O O . ALA A 1 176 ? 12.862 -25.449 -22.214 1.00 57.12 176 ALA A O 1
ATOM 1312 N N . ALA A 1 177 ? 11.319 -27.000 -22.668 1.00 56.66 177 ALA A N 1
ATOM 1313 C CA . ALA A 1 177 ? 12.005 -27.551 -23.841 1.00 56.66 177 ALA A CA 1
ATOM 1314 C C . ALA A 1 177 ? 12.006 -26.586 -25.048 1.00 56.66 177 ALA A C 1
ATOM 1316 O O . ALA A 1 177 ? 12.998 -26.490 -25.772 1.00 56.66 177 ALA A O 1
ATOM 1317 N N . ASP A 1 178 ? 10.928 -25.825 -25.245 1.00 58.66 178 ASP A N 1
ATOM 1318 C CA . ASP A 1 178 ? 10.788 -24.811 -26.298 1.00 58.66 178 ASP A CA 1
ATOM 1319 C C . ASP A 1 178 ? 11.665 -23.571 -25.999 1.00 58.66 178 ASP A C 1
ATOM 1321 O O . ASP A 1 178 ? 12.174 -22.934 -26.923 1.00 58.66 178 ASP A O 1
ATOM 1325 N N . CYS A 1 179 ? 11.895 -23.259 -24.714 1.00 56.22 179 CYS A N 1
ATOM 1326 C CA . CYS A 1 179 ? 12.810 -22.203 -24.267 1.00 56.22 179 CYS A CA 1
ATOM 1327 C C . CYS A 1 179 ? 14.286 -22.612 -24.443 1.00 56.22 179 CYS A C 1
ATOM 1329 O O . CYS A 1 179 ? 15.086 -21.833 -24.957 1.00 56.22 179 CYS A O 1
ATOM 1331 N N . ILE A 1 180 ? 14.637 -23.864 -24.119 1.00 57.88 180 ILE A N 1
ATOM 1332 C CA . ILE A 1 180 ? 16.004 -24.401 -24.272 1.00 57.88 180 ILE A CA 1
ATOM 1333 C C . ILE A 1 180 ? 16.379 -24.618 -25.753 1.00 57.88 180 ILE A C 1
ATOM 1335 O O . ILE A 1 180 ? 17.537 -24.460 -26.125 1.00 57.88 180 ILE A O 1
ATOM 1339 N N . SER A 1 181 ? 15.415 -24.942 -26.622 1.00 58.34 181 SER A N 1
ATOM 1340 C CA . SER A 1 181 ? 15.652 -25.192 -28.057 1.00 58.34 181 SER A CA 1
ATOM 1341 C C . SER A 1 181 ? 15.643 -23.938 -28.944 1.00 58.34 181 SER A C 1
ATOM 1343 O O . SER A 1 181 ? 15.784 -24.051 -30.162 1.00 58.34 181 SER A O 1
ATOM 1345 N N . GLY A 1 182 ? 15.448 -22.740 -28.376 1.00 60.94 182 GLY A N 1
ATOM 1346 C CA . GLY A 1 182 ? 15.412 -21.477 -29.130 1.00 60.94 182 GLY A CA 1
ATOM 1347 C C . GLY A 1 182 ? 14.205 -21.317 -30.069 1.00 60.94 182 GLY A C 1
ATOM 1348 O O . GLY A 1 182 ? 14.112 -20.330 -30.798 1.00 60.94 182 GLY A O 1
ATOM 1349 N N . ASN A 1 183 ? 13.252 -22.253 -30.046 1.00 52.44 183 ASN A N 1
ATOM 1350 C CA . ASN A 1 183 ? 12.085 -22.271 -30.936 1.00 52.44 183 ASN A CA 1
ATOM 1351 C C . ASN A 1 183 ? 10.899 -21.445 -30.404 1.00 52.44 183 ASN A C 1
ATOM 1353 O O . ASN A 1 183 ? 9.856 -21.339 -31.051 1.00 52.44 183 ASN A O 1
ATOM 1357 N N . PHE A 1 184 ? 11.071 -20.829 -29.235 1.00 57.34 184 PHE A N 1
ATOM 1358 C CA . PHE A 1 184 ? 10.056 -20.066 -28.518 1.00 57.34 184 PHE A CA 1
ATOM 1359 C C . PHE A 1 184 ? 9.427 -18.940 -29.360 1.00 57.34 184 PHE A C 1
ATOM 1361 O O . PHE A 1 184 ? 8.206 -18.792 -29.394 1.00 57.34 184 PHE A O 1
ATOM 1368 N N . ARG A 1 185 ? 10.249 -18.204 -30.124 1.00 57.41 185 ARG A N 1
ATOM 1369 C CA . ARG A 1 185 ? 9.787 -17.098 -30.984 1.00 57.41 185 ARG A CA 1
ATOM 1370 C C . ARG A 1 185 ? 8.927 -17.530 -32.172 1.00 57.41 185 ARG A C 1
ATOM 1372 O O . ARG A 1 185 ? 8.209 -16.699 -32.700 1.00 57.41 185 ARG A O 1
ATOM 1379 N N . LYS A 1 186 ? 9.014 -18.784 -32.628 1.00 56.59 186 LYS A N 1
ATOM 1380 C CA . LYS A 1 186 ? 8.294 -19.254 -33.828 1.00 56.59 186 LYS A CA 1
ATOM 1381 C C . LYS A 1 186 ? 6.877 -19.744 -33.546 1.00 56.59 186 LYS A C 1
ATOM 1383 O O . LYS A 1 186 ? 6.135 -20.000 -34.488 1.00 56.59 186 LYS A O 1
ATOM 1388 N N . LYS A 1 187 ? 6.547 -19.981 -32.276 1.00 50.56 187 LYS A N 1
ATOM 1389 C CA . LYS A 1 187 ? 5.372 -20.772 -31.896 1.00 50.56 187 LYS A CA 1
ATOM 1390 C C . LYS A 1 187 ? 4.359 -20.007 -31.048 1.00 50.56 187 LYS A C 1
ATOM 1392 O O . LYS A 1 187 ? 3.198 -20.402 -31.022 1.00 50.56 187 LYS A O 1
ATOM 1397 N N . TYR A 1 188 ? 4.789 -18.951 -30.359 1.00 53.66 188 TYR A N 1
ATOM 1398 C CA . TYR A 1 188 ? 3.951 -18.222 -29.398 1.00 53.66 188 TYR A CA 1
ATOM 1399 C C . TYR A 1 188 ? 3.974 -16.694 -29.569 1.00 53.66 188 TYR A C 1
ATOM 1401 O O . TYR A 1 188 ? 3.297 -16.006 -28.810 1.00 53.66 188 TYR A O 1
ATOM 1409 N N . ILE A 1 189 ? 4.724 -16.187 -30.550 1.00 51.72 189 ILE A N 1
ATOM 1410 C CA . ILE A 1 189 ? 4.625 -14.823 -31.090 1.00 51.72 189 ILE A CA 1
ATOM 1411 C C . ILE A 1 189 ? 4.026 -14.966 -32.486 1.00 51.72 189 ILE A C 1
ATOM 1413 O O . ILE A 1 189 ? 3.144 -14.155 -32.833 1.00 51.72 189 ILE A O 1
#

Secondary structure (DSSP, 8-state):
-EE-TTT--EES-TT-GGGTT---HHHHHHHHHHHHHHHHHHHH-------------SSPPHHHHHHHHHHHHHHHHHHHHHHHSTTTHHHHHHHHHHHHHHHH-TTGGGTTTT-THHHHHHHHHHHHHHHHHHHHHHHHS--SSHHHHHHHHHHHHTT---STTHHHHHH-TTHHHHHHTT-HHHH--

Mean predicted aligned error: 13.08 Å

Foldseek 3Di:
DAQDPPPRDGDPCPPPPVPNVPDDPVNVVVVVVVVVVVVCCVVVVPPPVPPPPPCPDPDDDPVLVVQLPVLLVQLLVQLLVLLLAAQSALQVSLVVSLVVCCVPPPVNVCQVVPRSSNPSSSVSSSVNSVVNQVCCCQACVGGRDPVSVVVCVVCVVVVHHRYNCNVVLVPPPCSVVCVVVVVVVVPRD

Nearest PDB structures (foldseek):
  5ayp-assembly1_B  TM=2.124E-01  e=2.000E+00  Geobacillus stearothermophilus

InterPro domains:
  IPR002823 Protein of unknown function DUF112, transmembrane [PF01970] (1-168)